Protein AF-A0A3D0U7I3-F1 (afdb_monomer)

Radius of gyration: 18.02 Å; Cα contacts (8 Å, |Δi|>4): 350; chains: 1; bounding box: 61×33×35 Å

Solvent-accessible surface area (backbone atoms only — not comparable to full-atom values): 12894 Å² total; per-residue (Å²): 115,38,49,36,89,48,45,55,60,53,55,49,49,51,64,74,63,44,86,63,45,45,41,32,36,28,35,18,28,48,52,98,43,56,30,53,57,42,38,63,70,45,37,68,83,49,55,67,47,53,55,22,62,96,43,98,48,34,93,48,46,96,34,26,38,30,47,30,48,53,62,90,86,32,51,66,31,48,49,53,41,55,70,64,63,21,29,38,21,39,36,31,20,73,61,55,68,69,62,50,47,59,46,52,46,56,44,39,38,28,29,41,83,89,70,49,54,34,80,40,65,57,48,31,10,53,55,32,38,56,49,58,73,61,44,51,79,64,54,46,48,70,73,43,65,74,44,41,35,38,37,21,38,41,82,100,48,75,33,28,42,66,49,73,58,80,79,80,90,63,88,66,73,78,68,85,64,62,45,71,46,50,74,81,46,40,55,66,45,50,56,53,48,63,68,51,63,78,54,64,46,57,60,56,45,58,76,72,47,60,78,60,48,64,70,42,48,65,78,53,55,66,56,46,57,58,50,54,58,58,63,72,72,111

Structure (mmCIF, N/CA/C/O backbone):
data_AF-A0A3D0U7I3-F1
#
_entry.id   AF-A0A3D0U7I3-F1
#
loop_
_atom_site.group_PDB
_atom_site.id
_atom_site.type_symbol
_atom_site.label_atom_id
_atom_site.label_alt_id
_atom_site.label_comp_id
_atom_site.label_asym_id
_atom_site.label_entity_id
_atom_site.label_seq_id
_atom_site.pdbx_PDB_ins_code
_atom_site.Cartn_x
_atom_site.Cartn_y
_atom_site.Cartn_z
_atom_site.occupancy
_atom_site.B_iso_or_equiv
_atom_site.auth_seq_id
_atom_site.auth_comp_id
_atom_site.auth_asym_id
_atom_site.auth_atom_id
_atom_site.pdbx_PDB_model_num
ATOM 1 N N . MET A 1 1 ? 10.366 15.324 -1.830 1.00 83.50 1 MET A N 1
ATOM 2 C CA . MET A 1 1 ? 9.604 14.981 -3.051 1.00 83.50 1 MET A CA 1
ATOM 3 C C . MET A 1 1 ? 10.561 14.426 -4.083 1.00 83.50 1 MET A C 1
ATOM 5 O O . MET A 1 1 ? 11.652 14.967 -4.215 1.00 83.50 1 MET A O 1
ATOM 9 N N . LEU A 1 2 ? 10.155 13.378 -4.790 1.00 85.19 2 LEU A N 1
ATOM 10 C CA . LEU A 1 2 ? 10.909 12.739 -5.863 1.00 85.19 2 LEU A CA 1
ATOM 11 C C . LEU A 1 2 ? 10.136 12.891 -7.171 1.00 85.19 2 LEU A C 1
ATOM 13 O O . LEU A 1 2 ? 8.908 12.799 -7.182 1.00 85.19 2 LEU A O 1
ATOM 17 N N . LYS A 1 3 ? 10.842 13.101 -8.279 1.00 85.38 3 LYS A N 1
ATOM 18 C CA . LYS A 1 3 ? 10.250 12.898 -9.604 1.00 85.38 3 LYS A CA 1
ATOM 19 C C . LYS A 1 3 ? 10.043 11.407 -9.834 1.00 85.38 3 LYS A C 1
ATOM 21 O O . LYS A 1 3 ? 10.806 10.594 -9.323 1.00 85.38 3 LYS A O 1
ATOM 26 N N . GLU A 1 4 ? 9.066 11.058 -10.656 1.00 80.44 4 GLU A N 1
ATOM 27 C CA . GLU A 1 4 ? 8.819 9.683 -11.103 1.00 80.44 4 GLU A CA 1
ATOM 28 C C . GLU A 1 4 ? 10.101 8.955 -11.549 1.00 80.44 4 GLU A C 1
ATOM 30 O O . GLU A 1 4 ? 10.442 7.905 -11.012 1.00 80.44 4 GLU A O 1
ATOM 35 N N . SER A 1 5 ? 10.905 9.597 -12.406 1.00 81.44 5 SER A N 1
ATOM 36 C CA . SER A 1 5 ? 12.175 9.046 -12.903 1.00 81.44 5 SER A CA 1
ATOM 37 C C . SER A 1 5 ? 13.231 8.801 -11.817 1.00 81.44 5 SER A C 1
ATOM 39 O O . SER A 1 5 ? 14.239 8.148 -12.074 1.00 81.44 5 SER A O 1
ATOM 41 N N . GLN A 1 6 ? 13.052 9.388 -10.631 1.00 86.44 6 GLN A N 1
ATOM 42 C CA . GLN A 1 6 ? 13.957 9.266 -9.489 1.00 86.44 6 GLN A CA 1
ATOM 43 C C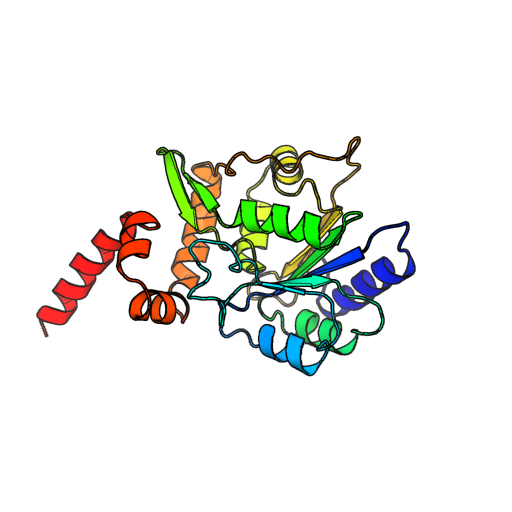 . GLN A 1 6 ? 13.482 8.212 -8.487 1.00 86.44 6 GLN A C 1
ATOM 45 O O . GLN A 1 6 ? 14.291 7.768 -7.678 1.00 86.44 6 GLN A O 1
ATOM 50 N N . LEU A 1 7 ? 12.213 7.790 -8.542 1.00 89.25 7 LEU A N 1
ATOM 51 C CA . LEU A 1 7 ? 11.689 6.814 -7.593 1.00 89.25 7 LEU A CA 1
ATOM 52 C C . LEU A 1 7 ? 12.371 5.458 -7.766 1.00 89.25 7 LEU A C 1
ATOM 54 O O . LEU A 1 7 ? 12.922 4.943 -6.803 1.00 89.25 7 LEU A O 1
ATOM 58 N N . ARG A 1 8 ? 12.372 4.885 -8.976 1.00 88.56 8 ARG A N 1
ATOM 59 C CA . ARG A 1 8 ? 12.967 3.558 -9.201 1.00 88.56 8 ARG A CA 1
ATOM 60 C C . ARG A 1 8 ? 14.442 3.496 -8.769 1.00 88.56 8 ARG A C 1
ATOM 62 O O . ARG A 1 8 ? 14.774 2.566 -8.044 1.00 88.56 8 ARG A O 1
ATOM 69 N N . PRO A 1 9 ? 15.317 4.456 -9.140 1.00 88.81 9 PRO A N 1
ATOM 70 C CA . PRO A 1 9 ? 16.674 4.504 -8.597 1.00 88.81 9 PRO A CA 1
ATOM 71 C C . PRO A 1 9 ? 16.724 4.510 -7.064 1.00 88.81 9 PRO A C 1
ATOM 73 O O . PRO A 1 9 ? 17.504 3.756 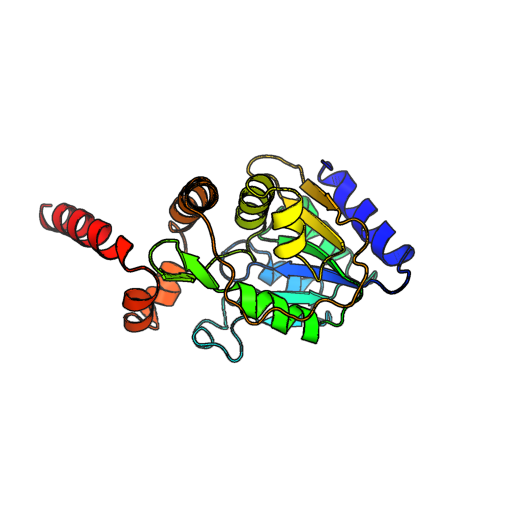-6.499 1.00 88.81 9 PRO A O 1
ATOM 76 N N . ALA A 1 10 ? 15.864 5.287 -6.396 1.00 89.06 10 ALA A N 1
ATOM 77 C CA . ALA A 1 10 ? 15.809 5.317 -4.933 1.00 89.06 10 ALA A CA 1
ATOM 78 C C . ALA A 1 10 ? 15.350 3.974 -4.330 1.00 89.06 10 ALA A C 1
ATOM 80 O O . ALA A 1 10 ? 15.896 3.527 -3.327 1.00 89.06 10 ALA A O 1
ATOM 81 N N . LEU A 1 11 ? 14.376 3.294 -4.948 1.00 90.38 11 LEU A N 1
ATOM 82 C CA . LEU A 1 11 ? 13.931 1.965 -4.510 1.00 90.38 11 LEU A CA 1
ATOM 83 C C . LEU A 1 11 ? 15.033 0.907 -4.677 1.00 90.38 11 LEU A C 1
ATOM 85 O O . LEU A 1 11 ? 15.220 0.073 -3.795 1.00 90.38 11 LEU A O 1
ATOM 89 N N . LEU A 1 12 ? 15.775 0.956 -5.786 1.00 88.81 12 LEU A N 1
ATOM 90 C CA . LEU A 1 12 ? 16.913 0.065 -6.027 1.00 88.81 12 LEU A CA 1
ATOM 91 C C . LEU A 1 12 ? 18.045 0.314 -5.032 1.00 88.81 12 LEU A C 1
ATOM 93 O O . LEU A 1 12 ? 18.605 -0.640 -4.505 1.00 88.81 12 LEU A O 1
ATOM 97 N N . GLU A 1 13 ? 18.328 1.577 -4.718 1.00 88.06 13 GLU A N 1
ATOM 98 C CA . GLU A 1 13 ? 19.311 1.932 -3.696 1.00 88.06 13 GLU A CA 1
ATOM 99 C C . GLU A 1 13 ? 18.944 1.322 -2.333 1.00 88.06 13 GLU A C 1
ATOM 101 O O . GLU A 1 13 ? 19.804 0.748 -1.669 1.00 88.06 13 GLU A O 1
ATOM 106 N N . HIS A 1 14 ? 17.662 1.341 -1.950 1.00 86.19 14 HIS A N 1
ATOM 107 C CA . HIS A 1 14 ? 17.197 0.667 -0.731 1.00 86.19 14 HIS A CA 1
ATOM 108 C C . HIS A 1 14 ? 17.390 -0.855 -0.764 1.00 86.19 14 HIS A C 1
ATOM 110 O O . HIS A 1 14 ? 17.725 -1.445 0.263 1.00 86.19 14 HIS A O 1
ATOM 116 N N . LEU A 1 15 ? 17.200 -1.492 -1.923 1.00 85.00 15 LEU A N 1
ATOM 117 C CA . LEU A 1 15 ? 17.435 -2.929 -2.091 1.00 85.00 15 LEU A CA 1
ATOM 118 C C . LEU A 1 15 ? 18.926 -3.290 -2.011 1.00 85.00 15 LEU A C 1
ATOM 120 O O . LEU A 1 15 ? 19.278 -4.329 -1.459 1.00 85.00 15 LEU A O 1
ATOM 124 N N . GLU A 1 16 ? 19.806 -2.441 -2.541 1.00 83.00 16 GLU A N 1
ATOM 125 C CA . GLU A 1 16 ? 21.259 -2.652 -2.528 1.00 83.00 16 GLU A CA 1
ATOM 126 C C . GLU A 1 16 ? 21.881 -2.368 -1.155 1.00 83.00 16 GLU A C 1
ATOM 128 O O . GLU A 1 16 ? 22.812 -3.055 -0.732 1.00 83.00 16 GLU A O 1
ATOM 133 N N . GLN A 1 17 ? 21.356 -1.375 -0.437 1.00 75.69 17 GLN A N 1
ATOM 134 C CA . GLN A 1 17 ? 21.833 -0.965 0.885 1.00 75.69 17 GLN A CA 1
ATOM 135 C C . GLN A 1 17 ? 21.186 -1.748 2.033 1.00 75.69 17 GLN A C 1
ATOM 137 O O . GLN A 1 17 ? 21.366 -1.351 3.183 1.00 75.69 17 GLN A O 1
ATOM 142 N N . ALA A 1 18 ? 20.438 -2.823 1.747 1.00 62.12 18 ALA A N 1
ATOM 143 C CA . ALA A 1 18 ? 19.575 -3.540 2.685 1.00 62.12 18 ALA A CA 1
ATOM 144 C C . ALA A 1 18 ? 20.316 -4.041 3.943 1.00 62.12 18 ALA A C 1
ATOM 146 O O . ALA A 1 18 ? 20.683 -5.208 4.077 1.00 62.12 18 ALA A O 1
ATOM 147 N N . GLY A 1 19 ? 20.486 -3.152 4.923 1.00 62.53 19 GLY A N 1
ATOM 148 C CA . GLY A 1 19 ? 20.991 -3.410 6.269 1.00 62.53 19 GLY A CA 1
ATOM 149 C C . GLY A 1 19 ? 19.963 -4.137 7.137 1.00 62.53 19 GLY A C 1
ATOM 150 O O . GLY A 1 19 ? 19.766 -3.767 8.290 1.00 62.53 19 GLY A O 1
ATOM 151 N N . GLY A 1 20 ? 19.280 -5.138 6.570 1.00 76.75 20 GLY A N 1
ATOM 152 C CA . GLY A 1 20 ? 18.195 -5.888 7.205 1.00 76.75 20 GLY A CA 1
ATOM 153 C C . GLY A 1 20 ? 16.778 -5.388 6.900 1.00 76.75 20 GLY A C 1
ATOM 154 O O . GLY A 1 20 ? 15.837 -5.875 7.519 1.00 76.75 20 GLY A O 1
ATOM 155 N N . GLU A 1 21 ? 16.600 -4.448 5.965 1.00 88.31 21 GLU A N 1
ATOM 156 C CA . GLU A 1 21 ? 15.278 -4.005 5.494 1.00 88.31 21 GLU A CA 1
ATOM 157 C C . GLU A 1 21 ? 14.854 -4.713 4.204 1.00 88.31 21 GLU A C 1
ATOM 159 O O . GLU A 1 21 ? 15.678 -5.036 3.355 1.00 88.31 21 GLU A O 1
ATOM 164 N N . SER A 1 22 ? 13.548 -4.919 4.047 1.00 93.44 22 SER A N 1
ATOM 165 C CA . SER A 1 22 ? 12.906 -5.383 2.817 1.00 93.44 22 SER A CA 1
ATOM 166 C C . SER A 1 22 ? 12.063 -4.267 2.203 1.00 93.44 22 SER A C 1
ATOM 168 O O . SER A 1 22 ? 11.504 -3.428 2.920 1.00 93.44 22 SER A O 1
ATOM 170 N N . LEU A 1 23 ? 11.969 -4.261 0.874 1.00 95.88 23 LEU A N 1
ATOM 171 C CA . LEU A 1 23 ? 11.081 -3.379 0.126 1.00 95.88 23 LEU A CA 1
ATOM 172 C C . LEU A 1 23 ? 9.724 -4.059 -0.057 1.00 95.88 23 LEU A C 1
ATOM 174 O O . LEU A 1 23 ? 9.643 -5.239 -0.392 1.00 95.88 23 LEU A O 1
ATOM 178 N N . PHE A 1 24 ? 8.658 -3.292 0.116 1.00 97.06 24 PHE A N 1
ATOM 179 C CA . PHE A 1 24 ? 7.293 -3.747 -0.062 1.00 97.06 24 PHE A CA 1
ATOM 180 C C . PHE A 1 24 ? 6.500 -2.798 -0.959 1.00 97.06 24 PHE A C 1
ATOM 182 O O . PHE A 1 24 ? 6.748 -1.588 -1.003 1.00 97.06 24 PHE A O 1
ATOM 189 N N . ALA A 1 25 ? 5.496 -3.355 -1.628 1.00 96.38 25 ALA A N 1
ATOM 190 C CA . ALA A 1 25 ? 4.451 -2.625 -2.325 1.00 96.38 25 ALA A CA 1
ATOM 191 C C . ALA A 1 25 ? 3.092 -2.903 -1.673 1.00 96.38 25 ALA A C 1
ATOM 193 O O . ALA A 1 25 ? 2.729 -4.053 -1.424 1.00 96.38 25 ALA A O 1
ATOM 194 N N . LEU A 1 26 ? 2.321 -1.843 -1.438 1.00 95.88 26 LEU A N 1
ATOM 195 C CA . LEU A 1 26 ? 0.875 -1.921 -1.273 1.00 95.88 26 LEU A CA 1
ATOM 196 C C . LEU A 1 26 ? 0.237 -1.778 -2.645 1.00 95.88 26 LEU A C 1
ATOM 198 O O . LEU A 1 26 ? 0.331 -0.710 -3.245 1.00 95.88 26 LEU A O 1
ATOM 202 N N . VAL A 1 27 ? -0.401 -2.838 -3.131 1.00 94.12 27 VAL A N 1
ATOM 203 C CA . VAL A 1 27 ? -1.050 -2.875 -4.444 1.00 94.12 27 VAL A CA 1
ATOM 204 C C . VAL A 1 27 ? -2.557 -2.751 -4.262 1.00 94.12 27 VAL A C 1
ATOM 206 O O . VAL A 1 27 ? -3.195 -3.617 -3.662 1.00 94.12 27 VAL A O 1
ATOM 209 N N . ASP A 1 28 ? -3.147 -1.682 -4.795 1.00 89.50 28 ASP A N 1
ATOM 210 C CA . ASP A 1 28 ? -4.593 -1.482 -4.813 1.00 89.50 28 ASP A CA 1
ATOM 211 C C . ASP A 1 28 ? -5.247 -2.352 -5.899 1.00 89.50 28 ASP A C 1
ATOM 213 O O . ASP A 1 28 ? -5.447 -1.915 -7.036 1.00 89.50 28 ASP A O 1
ATOM 217 N N . GLY A 1 29 ? -5.598 -3.586 -5.526 1.00 85.31 29 GLY A N 1
ATOM 218 C CA . GLY A 1 29 ? -6.428 -4.481 -6.338 1.00 85.31 29 GLY A CA 1
ATOM 219 C C . GLY A 1 29 ? -7.925 -4.161 -6.286 1.00 85.31 29 GLY A C 1
ATOM 220 O O . GLY A 1 29 ? -8.701 -4.756 -7.032 1.00 85.31 29 GLY A O 1
ATOM 221 N N . THR A 1 30 ? -8.333 -3.205 -5.443 1.00 76.50 30 THR A N 1
ATOM 222 C CA . THR A 1 30 ? -9.734 -2.779 -5.336 1.00 76.50 30 THR A CA 1
ATOM 223 C C . THR A 1 30 ? -10.092 -1.860 -6.505 1.00 76.50 30 THR A C 1
ATOM 225 O O . THR A 1 30 ? -11.191 -1.921 -7.043 1.00 76.50 30 THR A O 1
ATOM 228 N N . ALA A 1 31 ? -9.157 -1.024 -6.956 1.00 70.44 31 ALA A N 1
ATOM 229 C CA . ALA A 1 31 ? -9.354 -0.166 -8.117 1.00 70.44 31 ALA A CA 1
ATOM 230 C C . ALA A 1 31 ? -9.008 -0.886 -9.430 1.00 70.44 31 ALA A C 1
ATOM 232 O O . ALA A 1 31 ? -8.031 -1.633 -9.500 1.00 70.44 31 ALA A O 1
ATOM 233 N N . ASN A 1 32 ? -9.710 -0.549 -10.518 1.00 70.44 32 ASN A N 1
ATOM 234 C CA . ASN A 1 32 ? -9.285 -0.882 -11.880 1.00 70.44 32 ASN A CA 1
ATOM 235 C C . ASN A 1 32 ? -8.095 0.000 -12.313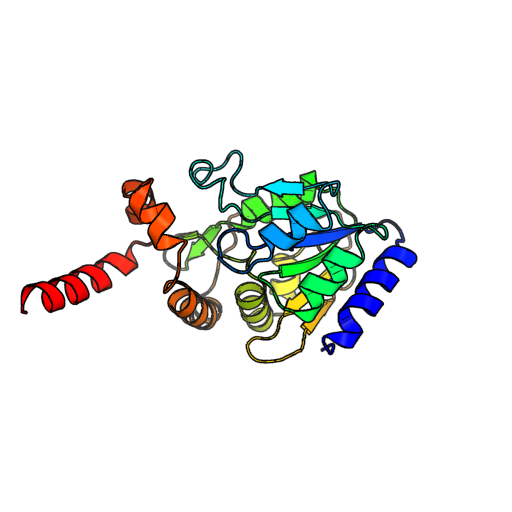 1.00 70.44 32 ASN A C 1
ATOM 237 O O . ASN A 1 32 ? -8.187 0.844 -13.203 1.00 70.44 32 ASN A O 1
ATOM 241 N N . SER A 1 33 ? -6.986 -0.134 -11.587 1.00 73.00 33 SER A N 1
ATOM 242 C CA . SER A 1 33 ? -5.769 0.657 -11.749 1.00 73.00 33 SER A CA 1
ATOM 243 C C . SER A 1 33 ? -4.752 -0.014 -12.667 1.00 73.00 33 SER A C 1
ATOM 245 O O . SER A 1 33 ? -3.754 0.603 -12.992 1.00 73.00 33 SER A O 1
ATOM 247 N N . GLY A 1 34 ? -4.949 -1.279 -13.047 1.00 82.38 34 GLY A N 1
ATOM 248 C CA . GLY A 1 34 ? -3.940 -2.082 -13.744 1.00 82.38 34 GLY A CA 1
ATOM 249 C C . GLY A 1 34 ? -2.810 -2.599 -12.843 1.00 82.38 34 GLY A C 1
ATOM 250 O O . GLY A 1 34 ? -2.119 -3.529 -13.238 1.00 82.38 34 GLY A O 1
ATOM 251 N N . ALA A 1 35 ? -2.663 -2.100 -11.610 1.00 86.56 35 ALA A N 1
ATOM 252 C CA . ALA A 1 35 ? -1.574 -2.479 -10.704 1.00 86.56 35 ALA A CA 1
ATOM 253 C C . ALA A 1 35 ? -1.524 -3.989 -10.417 1.00 86.56 35 ALA A C 1
ATOM 255 O O . ALA A 1 35 ? -0.459 -4.602 -10.429 1.00 86.56 35 ALA A O 1
ATOM 256 N N . LEU A 1 36 ? -2.694 -4.603 -10.220 1.00 88.31 36 LEU A N 1
ATOM 257 C CA . LEU A 1 36 ? -2.812 -6.041 -9.981 1.00 88.31 36 LEU A CA 1
ATOM 258 C C . LEU A 1 36 ? -2.421 -6.872 -11.213 1.00 88.31 36 LEU A C 1
ATOM 260 O O . LEU A 1 36 ? -1.808 -7.930 -11.091 1.00 88.31 36 LEU A O 1
ATOM 264 N N . TYR A 1 37 ? -2.740 -6.374 -12.408 1.00 89.44 37 TYR A N 1
ATOM 265 C CA . TYR A 1 37 ? -2.306 -6.995 -13.656 1.00 89.44 37 TYR A CA 1
ATOM 266 C C . TYR A 1 37 ? -0.784 -6.907 -13.815 1.00 89.44 37 TYR A C 1
ATOM 268 O O . TYR A 1 37 ? -0.150 -7.902 -14.163 1.00 89.44 37 TYR A O 1
ATOM 276 N N . GLU A 1 38 ? -0.191 -5.749 -13.517 1.00 92.75 38 GLU A N 1
ATOM 277 C CA . GLU A 1 38 ? 1.261 -5.572 -13.561 1.00 92.75 38 GLU A CA 1
ATOM 278 C C . GLU A 1 38 ? 1.975 -6.501 -12.566 1.00 92.75 38 GLU A C 1
ATOM 280 O O . GLU A 1 38 ? 2.974 -7.119 -12.935 1.00 92.75 38 GLU A O 1
ATOM 285 N N . LEU A 1 39 ? 1.434 -6.669 -11.350 1.00 92.81 39 LEU A N 1
ATOM 286 C CA . LEU A 1 39 ? 1.948 -7.612 -10.349 1.00 92.81 39 LEU A CA 1
ATOM 287 C C . LEU A 1 39 ? 2.003 -9.035 -10.912 1.00 92.81 39 LEU A C 1
ATOM 289 O O . LEU A 1 39 ? 3.077 -9.621 -11.010 1.00 92.81 39 LEU A O 1
ATOM 293 N N . PHE A 1 40 ? 0.869 -9.581 -11.353 1.00 92.50 40 PHE A N 1
ATOM 294 C CA . PHE A 1 40 ? 0.822 -10.971 -11.814 1.00 92.50 40 PHE A CA 1
ATOM 295 C C . PHE A 1 40 ? 1.529 -11.212 -13.151 1.00 92.50 40 PHE A C 1
ATOM 297 O O . PHE A 1 40 ? 1.812 -12.358 -13.496 1.00 92.50 40 PHE A O 1
ATOM 304 N N . ARG A 1 41 ? 1.816 -10.159 -13.922 1.00 94.19 41 ARG A N 1
ATOM 305 C CA . ARG A 1 41 ? 2.529 -10.273 -15.197 1.00 94.19 41 ARG A CA 1
ATOM 306 C C . ARG A 1 41 ? 4.042 -10.131 -15.057 1.00 94.19 41 ARG A C 1
ATOM 308 O O . ARG A 1 41 ? 4.765 -10.807 -15.785 1.00 94.19 41 ARG A O 1
ATOM 315 N N . TYR A 1 42 ? 4.511 -9.245 -14.182 1.00 94.62 42 TYR A N 1
ATOM 316 C CA . TYR A 1 42 ? 5.923 -8.847 -14.107 1.00 94.62 42 TYR A CA 1
ATOM 317 C C . TYR A 1 42 ? 6.594 -9.149 -12.767 1.00 94.62 42 TYR A C 1
ATOM 319 O O . TYR A 1 42 ? 7.802 -8.966 -12.651 1.00 94.62 42 TYR A O 1
ATOM 327 N N . ALA A 1 43 ? 5.831 -9.613 -11.780 1.00 95.75 43 ALA A N 1
ATOM 328 C CA . ALA A 1 43 ? 6.326 -10.133 -10.513 1.00 95.75 43 ALA A CA 1
ATOM 329 C C . ALA A 1 43 ? 5.479 -11.333 -10.022 1.00 95.75 43 ALA A C 1
ATOM 331 O O . ALA A 1 43 ? 4.987 -11.320 -8.893 1.00 95.75 43 ALA A O 1
ATOM 332 N N . PRO A 1 44 ? 5.243 -12.361 -10.868 1.00 94.50 44 PRO A N 1
ATOM 333 C CA . PRO A 1 44 ? 4.375 -13.492 -10.521 1.00 94.50 44 PRO A CA 1
ATOM 334 C C . PRO A 1 44 ? 4.921 -14.369 -9.385 1.00 94.50 44 PRO A C 1
ATOM 336 O O . PRO A 1 44 ? 4.166 -15.125 -8.777 1.00 94.50 44 PRO A O 1
ATOM 339 N N . ASP A 1 45 ? 6.225 -14.302 -9.144 1.00 95.00 45 ASP A N 1
ATOM 340 C CA . ASP A 1 45 ? 6.990 -15.058 -8.157 1.00 95.00 45 ASP A CA 1
ATOM 341 C C . ASP A 1 45 ? 7.272 -14.277 -6.866 1.00 95.00 45 ASP A C 1
ATOM 343 O O . ASP A 1 45 ? 7.810 -14.853 -5.919 1.00 95.00 45 ASP A O 1
ATOM 347 N N . ALA A 1 46 ? 6.862 -13.006 -6.791 1.00 96.88 46 ALA A N 1
ATOM 348 C CA . ALA A 1 46 ? 6.966 -12.214 -5.573 1.00 96.88 46 ALA A CA 1
ATOM 349 C C . ALA A 1 46 ? 6.153 -12.841 -4.430 1.00 96.88 46 ALA A C 1
ATOM 351 O O . ALA A 1 46 ? 5.049 -13.352 -4.630 1.00 96.88 46 ALA A O 1
ATOM 352 N N . GLU A 1 47 ? 6.665 -12.753 -3.203 1.00 97.44 47 GLU A N 1
ATOM 353 C CA . GLU A 1 47 ? 5.896 -13.146 -2.023 1.00 97.44 47 GLU A CA 1
ATOM 354 C C . GLU A 1 47 ? 4.818 -12.087 -1.749 1.00 97.44 47 GLU A C 1
ATOM 356 O O . GLU A 1 47 ? 5.120 -10.897 -1.632 1.00 97.44 47 GLU A O 1
ATOM 361 N N . TYR A 1 48 ? 3.552 -12.493 -1.645 1.00 97.38 48 TYR A N 1
ATOM 362 C CA . TYR A 1 48 ? 2.445 -11.566 -1.408 1.00 97.38 48 TYR A CA 1
ATOM 363 C C . TYR A 1 48 ? 1.359 -12.145 -0.508 1.00 97.38 48 TYR A C 1
ATOM 365 O O . TYR A 1 48 ? 1.231 -13.357 -0.341 1.00 97.38 48 TYR A O 1
ATOM 373 N N . HIS A 1 49 ? 0.522 -11.253 0.023 1.00 97.81 49 HIS A N 1
ATOM 374 C CA . HIS A 1 49 ? -0.680 -11.622 0.760 1.00 97.81 49 HIS A CA 1
ATOM 375 C C . HIS A 1 49 ? -1.852 -10.667 0.453 1.00 97.81 49 HIS A C 1
ATOM 377 O O . HIS A 1 49 ? -1.677 -9.447 0.564 1.00 97.81 49 HIS A O 1
ATOM 383 N N . PRO A 1 50 ? -3.047 -11.181 0.101 1.00 96.12 50 PRO A N 1
ATOM 384 C CA . PRO A 1 50 ? -4.259 -10.374 -0.022 1.00 96.12 50 PRO A CA 1
ATOM 385 C C . PRO A 1 50 ? -4.781 -9.965 1.359 1.00 96.12 50 PRO A C 1
ATOM 387 O O . PRO A 1 50 ? -5.093 -10.812 2.190 1.00 96.12 50 PRO A O 1
ATOM 390 N N . LEU A 1 51 ? -4.946 -8.670 1.607 1.00 95.19 51 LEU A N 1
ATOM 391 C CA . LEU A 1 51 ? -5.332 -8.142 2.918 1.00 95.19 51 LEU A CA 1
ATOM 392 C C . LEU A 1 51 ? -6.759 -8.503 3.338 1.00 95.19 51 LEU A C 1
ATOM 394 O O . LEU A 1 51 ? -7.074 -8.418 4.520 1.00 95.19 51 LEU A O 1
ATOM 398 N N . PHE A 1 52 ? -7.627 -8.910 2.413 1.00 91.81 52 PHE A N 1
ATOM 399 C CA . PHE A 1 52 ? -8.987 -9.338 2.750 1.00 91.81 52 PHE A CA 1
ATOM 400 C C . PHE A 1 52 ? -9.074 -10.804 3.180 1.00 91.81 52 PHE A C 1
ATOM 402 O O . PHE A 1 52 ? -10.103 -11.202 3.727 1.00 91.81 52 PHE A O 1
ATOM 409 N N . LEU A 1 53 ? -8.024 -11.601 2.971 1.00 93.38 53 LEU A N 1
ATOM 410 C CA . LEU A 1 53 ? -8.005 -13.002 3.379 1.00 93.38 53 LEU A CA 1
ATOM 411 C C . LEU A 1 53 ? -8.120 -13.123 4.906 1.00 93.38 53 LEU A C 1
ATOM 413 O O . LEU A 1 53 ? -7.382 -12.462 5.634 1.00 93.38 53 LEU A O 1
ATOM 417 N N . GLY A 1 54 ? -9.045 -13.950 5.402 1.00 88.88 54 GLY A N 1
ATOM 418 C CA . GLY A 1 54 ? -9.271 -14.118 6.840 1.00 88.88 54 GLY A CA 1
ATOM 419 C C . GLY A 1 54 ? -10.002 -12.948 7.507 1.00 88.88 54 GLY A C 1
ATOM 420 O O . GLY A 1 54 ? -10.052 -12.879 8.735 1.00 88.88 54 GLY A O 1
ATOM 421 N N . THR A 1 55 ? -10.572 -12.027 6.725 1.00 86.00 55 THR A N 1
ATOM 422 C CA . THR A 1 55 ? -11.348 -10.877 7.220 1.00 86.00 55 THR A CA 1
ATOM 423 C C . THR A 1 55 ? -12.819 -10.992 6.813 1.00 86.00 55 THR A C 1
ATOM 425 O O . THR A 1 55 ? -13.193 -11.824 5.990 1.00 86.00 55 THR A O 1
ATOM 428 N N . GLU A 1 56 ? -13.680 -10.103 7.315 1.00 80.38 56 GLU A N 1
ATOM 429 C CA . GLU A 1 56 ? -15.075 -10.018 6.848 1.00 80.38 56 GLU A CA 1
ATOM 430 C C . GLU A 1 56 ? -15.213 -9.664 5.351 1.00 80.38 56 GLU A C 1
ATOM 432 O O . GLU A 1 56 ? -16.281 -9.848 4.769 1.00 80.38 56 GLU A O 1
ATOM 437 N N . HIS A 1 57 ? -14.137 -9.187 4.715 1.00 81.94 57 HIS A N 1
ATOM 438 C CA . HIS A 1 57 ? -14.086 -8.846 3.294 1.00 81.94 57 HIS A CA 1
ATOM 439 C C . HIS A 1 57 ? -13.561 -9.974 2.403 1.00 81.94 57 HIS A C 1
ATOM 441 O O . HIS A 1 57 ? -13.408 -9.771 1.200 1.00 81.94 57 HIS A O 1
ATOM 447 N N . GLU A 1 58 ? -13.313 -11.165 2.948 1.00 83.56 58 GLU A N 1
ATOM 448 C CA . GLU A 1 58 ? -12.845 -12.320 2.177 1.00 83.56 58 GLU A CA 1
ATOM 449 C C . GLU A 1 58 ? -13.707 -12.647 0.933 1.00 83.56 58 GLU A C 1
ATOM 451 O O . GLU A 1 58 ? -13.154 -12.976 -0.115 1.00 83.56 58 GLU A O 1
ATOM 456 N N . PRO A 1 59 ? -15.041 -12.460 0.932 1.00 79.75 59 PRO A N 1
ATOM 457 C CA . PRO A 1 59 ? -15.836 -12.632 -0.289 1.00 79.75 59 PRO A CA 1
ATOM 458 C C . PRO A 1 59 ? -15.454 -11.690 -1.448 1.00 79.75 59 PRO A C 1
ATOM 460 O O . PRO A 1 59 ? -15.776 -11.970 -2.599 1.00 79.75 59 PRO A O 1
ATOM 463 N N . CYS A 1 60 ? -14.743 -10.595 -1.165 1.00 78.94 60 CYS A N 1
ATOM 464 C CA . CYS A 1 60 ? -14.208 -9.646 -2.145 1.00 78.94 60 CYS A CA 1
ATOM 465 C C . CYS A 1 60 ? -12.739 -9.925 -2.517 1.00 78.94 60 CYS A C 1
ATOM 467 O O . CYS A 1 60 ? -12.088 -9.066 -3.113 1.00 78.94 60 CYS A O 1
ATOM 469 N N . LEU A 1 61 ? -12.200 -11.104 -2.182 1.00 82.38 61 LEU A N 1
ATOM 470 C CA . LEU A 1 61 ? -10.815 -11.500 -2.466 1.00 82.38 61 LEU A CA 1
ATOM 471 C C . LEU A 1 61 ? -10.323 -11.213 -3.899 1.00 82.38 61 LEU A C 1
ATOM 473 O O . LEU A 1 61 ? -9.190 -10.743 -4.020 1.00 82.38 61 LEU A O 1
ATOM 477 N N . PRO A 1 62 ? -11.119 -11.415 -4.975 1.00 80.38 62 PRO A N 1
ATOM 478 C CA . PRO A 1 62 ? -10.682 -11.091 -6.339 1.00 80.38 62 PRO A CA 1
ATOM 479 C C . PRO A 1 62 ? -10.240 -9.634 -6.535 1.00 80.38 62 PRO A C 1
ATOM 481 O O . PRO A 1 62 ? -9.454 -9.345 -7.432 1.00 80.38 62 PRO A O 1
ATOM 484 N N . HIS A 1 63 ? -10.716 -8.734 -5.675 1.00 82.00 63 HIS A N 1
ATOM 485 C CA . HIS A 1 63 ? -10.409 -7.307 -5.681 1.00 82.00 63 HIS A CA 1
ATOM 486 C C . HIS A 1 63 ? -9.629 -6.876 -4.436 1.00 82.00 63 HIS A C 1
ATOM 488 O O . HIS A 1 63 ? -9.597 -5.695 -4.108 1.00 82.00 63 HIS A O 1
ATOM 494 N N . SER A 1 64 ? -9.033 -7.808 -3.689 1.00 89.38 64 SER A N 1
ATOM 495 C CA . SER A 1 64 ? -8.318 -7.475 -2.4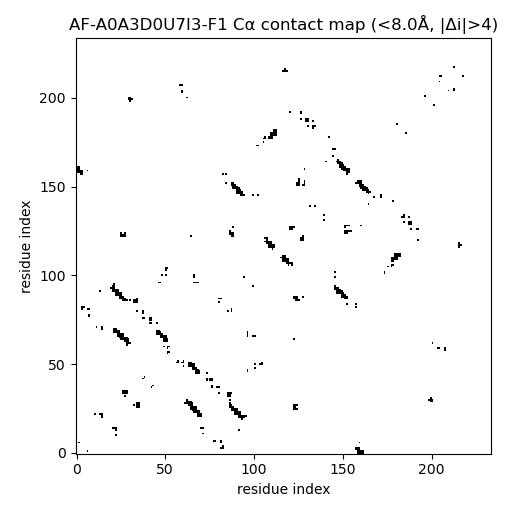58 1.00 89.38 64 SER A CA 1
ATOM 496 C C . SER A 1 64 ? -7.147 -6.518 -2.724 1.00 89.38 64 SER A C 1
ATOM 498 O O . SER A 1 64 ? -6.525 -6.586 -3.784 1.00 89.38 64 SER A O 1
ATOM 500 N N . PRO A 1 65 ? -6.800 -5.622 -1.790 1.00 93.06 65 PRO A N 1
ATOM 501 C CA . PRO A 1 65 ? -5.484 -5.007 -1.802 1.00 93.06 65 PRO A CA 1
ATOM 502 C C . PRO A 1 65 ? -4.423 -6.005 -1.329 1.00 93.06 65 PRO A C 1
ATOM 504 O O . PRO A 1 65 ? -4.708 -6.868 -0.504 1.00 93.06 65 PRO A O 1
ATOM 507 N N . TYR A 1 66 ? -3.193 -5.874 -1.820 1.00 95.50 66 TYR A N 1
ATOM 508 C CA . TYR A 1 66 ? -2.106 -6.812 -1.527 1.00 95.50 66 TYR A CA 1
ATOM 509 C C . TYR A 1 66 ? -0.931 -6.107 -0.859 1.00 95.50 66 TYR A C 1
ATOM 511 O O . TYR A 1 66 ? -0.574 -4.994 -1.246 1.00 95.50 66 TYR A O 1
ATOM 519 N N . VAL A 1 67 ? -0.298 -6.784 0.098 1.00 97.81 67 VAL A N 1
ATOM 520 C CA . VAL A 1 67 ? 1.075 -6.473 0.515 1.00 97.81 67 VAL A CA 1
ATOM 521 C C . VAL A 1 67 ? 1.988 -7.431 -0.230 1.00 97.81 67 VAL A C 1
ATOM 523 O O . VAL A 1 67 ? 1.793 -8.643 -0.158 1.00 97.81 67 VAL A O 1
ATOM 526 N N . VAL A 1 68 ? 2.959 -6.887 -0.951 1.00 97.81 68 VAL A N 1
ATOM 527 C CA . VAL A 1 68 ? 3.891 -7.645 -1.788 1.00 97.81 68 VAL A CA 1
ATOM 528 C C . VAL A 1 68 ? 5.305 -7.316 -1.347 1.00 97.81 68 VAL A C 1
ATOM 530 O O . VAL A 1 68 ? 5.642 -6.140 -1.240 1.00 97.81 68 VAL A O 1
ATOM 533 N N . MET A 1 69 ? 6.129 -8.325 -1.093 1.00 97.25 69 MET A N 1
ATOM 534 C CA . MET A 1 69 ? 7.557 -8.157 -0.851 1.00 97.25 69 MET A CA 1
ATOM 535 C C . MET A 1 69 ? 8.301 -8.178 -2.186 1.00 97.25 69 MET A C 1
ATOM 537 O O . MET A 1 69 ? 8.088 -9.063 -3.010 1.00 97.25 69 MET A O 1
ATOM 541 N N . ILE A 1 70 ? 9.149 -7.179 -2.409 1.00 95.31 70 ILE A N 1
ATOM 542 C CA . ILE A 1 70 ? 9.793 -6.904 -3.691 1.00 95.31 70 ILE A CA 1
ATOM 543 C C . ILE A 1 70 ? 11.307 -6.941 -3.512 1.00 95.31 70 ILE A C 1
ATOM 545 O O . ILE A 1 70 ? 11.840 -6.421 -2.533 1.00 95.31 70 ILE A O 1
ATOM 549 N N . ASP A 1 71 ? 11.996 -7.524 -4.487 1.00 92.94 71 ASP A N 1
ATOM 550 C CA . ASP A 1 71 ? 13.457 -7.590 -4.536 1.00 92.94 71 ASP A CA 1
ATOM 551 C C . ASP A 1 71 ? 14.016 -7.106 -5.889 1.00 92.94 71 ASP A C 1
ATOM 553 O O . ASP A 1 71 ? 13.290 -6.635 -6.770 1.00 92.94 71 ASP A O 1
ATOM 557 N N . SER A 1 72 ? 15.335 -7.220 -6.059 1.00 91.12 72 SER A N 1
ATOM 558 C CA . SER A 1 72 ? 16.061 -6.747 -7.241 1.00 91.12 72 SER A CA 1
ATOM 559 C C . SER A 1 72 ? 15.778 -7.529 -8.528 1.00 91.12 72 SER A C 1
ATOM 561 O O . SER A 1 72 ? 16.200 -7.083 -9.597 1.00 91.12 72 SER A O 1
ATOM 563 N N . THR A 1 73 ? 15.067 -8.657 -8.472 1.00 93.38 73 THR A N 1
ATOM 564 C CA . THR A 1 73 ? 14.631 -9.410 -9.659 1.00 93.38 73 THR A CA 1
ATOM 565 C C . THR A 1 73 ? 13.354 -8.823 -10.278 1.00 93.38 73 THR A C 1
ATOM 567 O O . THR A 1 73 ? 13.141 -8.928 -11.484 1.00 93.38 73 THR A O 1
ATOM 570 N N . HIS A 1 74 ? 12.567 -8.075 -9.499 1.00 94.44 74 HIS A N 1
ATOM 571 C CA . HIS A 1 74 ? 11.252 -7.539 -9.872 1.00 94.44 74 HIS A CA 1
ATOM 572 C C . HIS A 1 74 ? 11.305 -6.124 -10.492 1.00 94.44 74 HIS A C 1
AT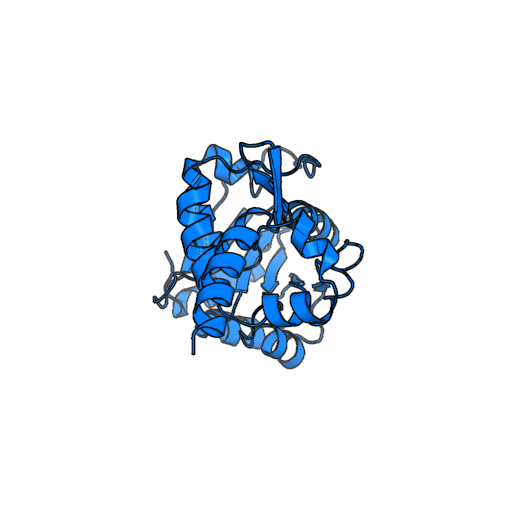OM 574 O O . HIS A 1 74 ? 10.391 -5.306 -10.332 1.00 94.44 74 HIS A O 1
ATOM 580 N N . GLN A 1 75 ? 12.390 -5.784 -11.194 1.00 92.06 75 GLN A N 1
ATOM 581 C CA . GLN 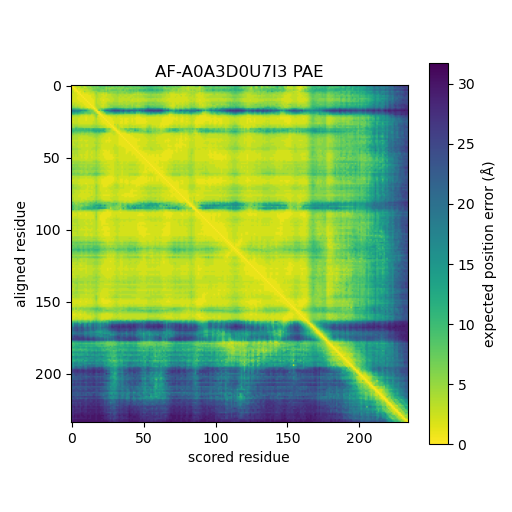A 1 75 ? 12.631 -4.421 -11.701 1.00 92.06 75 GLN A CA 1
ATOM 582 C C . GLN A 1 75 ? 11.607 -3.945 -12.725 1.00 92.06 75 GLN A C 1
ATOM 584 O O . GLN A 1 75 ? 11.263 -2.762 -12.743 1.00 92.06 75 GLN A O 1
ATOM 589 N N . ASP A 1 76 ? 11.100 -4.855 -13.554 1.00 92.19 76 ASP A N 1
ATOM 590 C CA . ASP A 1 76 ? 10.073 -4.545 -14.544 1.00 92.19 76 ASP A CA 1
ATOM 591 C C . ASP A 1 76 ? 8.765 -4.112 -13.877 1.00 92.19 76 ASP A C 1
ATOM 593 O O . ASP A 1 76 ? 8.162 -3.119 -14.289 1.00 92.19 76 ASP A O 1
ATOM 597 N N . PHE A 1 77 ? 8.355 -4.814 -12.818 1.00 93.00 77 PHE A N 1
ATOM 598 C CA . PHE A 1 77 ? 7.190 -4.443 -12.020 1.00 93.00 77 PHE A CA 1
ATOM 599 C C . PHE A 1 77 ? 7.383 -3.074 -11.357 1.00 93.00 77 PHE A C 1
ATOM 601 O O . PHE A 1 77 ? 6.514 -2.207 -11.485 1.00 93.00 77 PHE A O 1
ATOM 608 N N . MET A 1 78 ? 8.543 -2.844 -10.725 1.00 91.50 78 MET A N 1
ATOM 609 C CA . MET A 1 78 ? 8.886 -1.544 -10.134 1.00 91.50 78 MET A CA 1
ATOM 610 C C . MET A 1 78 ? 8.810 -0.423 -11.169 1.00 91.50 78 MET A C 1
ATOM 612 O O . MET A 1 78 ? 8.139 0.578 -10.947 1.00 91.50 78 MET A O 1
ATOM 616 N N . HIS A 1 79 ? 9.445 -0.601 -12.328 1.00 88.88 79 HIS A N 1
ATOM 617 C CA . HIS A 1 79 ? 9.451 0.396 -13.392 1.00 88.88 79 HIS A CA 1
ATOM 618 C C . HIS A 1 79 ? 8.041 0.747 -13.863 1.00 88.88 79 HIS A C 1
ATOM 620 O O . HIS A 1 79 ? 7.693 1.924 -13.909 1.00 88.88 79 HIS A O 1
ATOM 626 N N . ARG A 1 80 ? 7.216 -0.257 -14.177 1.00 88.50 80 ARG A N 1
ATOM 627 C CA . ARG A 1 80 ? 5.864 -0.017 -14.691 1.00 88.50 80 ARG A CA 1
ATOM 628 C C . ARG A 1 80 ? 5.021 0.708 -13.657 1.00 88.50 80 ARG A C 1
ATOM 630 O O . ARG A 1 80 ? 4.444 1.742 -13.973 1.00 88.50 80 ARG A O 1
ATOM 637 N N . CYS A 1 81 ? 5.010 0.232 -12.418 1.00 86.00 81 CYS A N 1
ATOM 638 C CA . CYS A 1 81 ? 4.149 0.774 -11.372 1.00 86.00 81 CYS A CA 1
ATOM 639 C C . CYS A 1 81 ? 4.595 2.151 -10.864 1.00 86.00 81 CYS A C 1
ATOM 641 O O . CYS A 1 81 ? 3.750 3.008 -10.591 1.00 86.00 81 CYS A O 1
ATOM 643 N N . SER A 1 82 ? 5.906 2.393 -10.768 1.00 81.81 82 SER A N 1
ATOM 644 C CA . SER A 1 82 ? 6.451 3.706 -10.414 1.00 81.81 82 SER A CA 1
ATOM 645 C C . SER A 1 82 ? 6.150 4.752 -11.483 1.00 81.81 82 SER A C 1
ATOM 647 O O . SER A 1 82 ? 5.780 5.870 -11.128 1.00 81.81 82 SER A O 1
ATOM 649 N N . ASP A 1 83 ? 6.240 4.385 -12.763 1.00 74.06 83 ASP A N 1
ATOM 650 C CA . ASP A 1 83 ? 6.111 5.341 -13.865 1.00 74.06 83 ASP A CA 1
ATOM 651 C C . ASP A 1 83 ? 4.654 5.677 -14.210 1.00 74.06 83 ASP A C 1
ATOM 653 O O . ASP A 1 83 ? 4.318 6.761 -14.686 1.00 74.06 83 ASP A O 1
ATOM 657 N N . THR A 1 84 ? 3.746 4.744 -13.943 1.00 68.12 84 THR A N 1
ATOM 658 C CA . THR A 1 84 ? 2.337 4.892 -14.326 1.00 68.12 84 THR A CA 1
ATOM 659 C C . THR A 1 84 ? 1.411 5.207 -13.151 1.00 68.12 84 THR A C 1
ATOM 661 O O . THR A 1 84 ? 0.211 5.380 -13.352 1.00 68.12 84 THR A O 1
ATOM 664 N N . HIS A 1 85 ? 1.961 5.367 -11.937 1.00 72.81 85 HIS A N 1
ATOM 665 C CA . HIS A 1 85 ? 1.223 5.744 -10.721 1.00 72.81 85 HIS A CA 1
ATOM 666 C C . HIS A 1 85 ? 0.019 4.815 -10.448 1.00 72.81 85 HIS A C 1
ATOM 668 O O . HIS A 1 85 ? -1.008 5.239 -9.909 1.00 72.81 85 HIS A O 1
ATOM 674 N N . LEU A 1 86 ? 0.124 3.541 -10.838 1.00 70.00 86 LEU A N 1
ATOM 675 C CA . LEU A 1 86 ? -0.987 2.590 -10.788 1.00 70.00 86 LEU A CA 1
ATOM 676 C C . LEU A 1 86 ? -1.193 2.131 -9.358 1.00 70.00 86 LEU A C 1
ATOM 678 O O . LEU A 1 86 ? -0.522 1.211 -8.913 1.00 70.00 86 LEU A O 1
ATOM 682 N N . GLY A 1 87 ? -2.106 2.780 -8.636 1.00 78.50 87 GLY A N 1
ATOM 683 C CA . GLY A 1 87 ? -2.704 2.239 -7.413 1.00 78.50 87 GLY A CA 1
ATOM 684 C C . GLY A 1 87 ? -1.722 1.700 -6.366 1.00 78.50 87 GLY A C 1
ATOM 685 O O . GLY A 1 87 ? -2.101 0.815 -5.613 1.00 78.50 87 GLY A O 1
ATOM 686 N N . ILE A 1 88 ? -0.478 2.184 -6.321 1.00 90.69 88 ILE A N 1
ATOM 687 C CA . ILE A 1 88 ? 0.582 1.602 -5.493 1.00 90.69 88 ILE A CA 1
ATOM 688 C C . ILE A 1 88 ? 1.159 2.635 -4.534 1.00 90.69 88 ILE A C 1
ATOM 690 O O . ILE A 1 88 ? 1.325 3.808 -4.875 1.00 90.69 88 ILE A O 1
ATOM 694 N N . ALA A 1 89 ? 1.492 2.174 -3.333 1.00 94.62 89 ALA A N 1
ATOM 695 C CA . ALA A 1 89 ? 2.439 2.829 -2.441 1.00 94.62 89 ALA A CA 1
ATOM 696 C C . ALA A 1 89 ? 3.614 1.885 -2.166 1.00 94.62 89 ALA A C 1
ATOM 698 O O . ALA A 1 89 ? 3.423 0.677 -2.043 1.00 94.62 89 ALA A O 1
ATOM 699 N N . TRP A 1 90 ? 4.818 2.436 -2.046 1.00 95.94 90 TRP A N 1
ATOM 700 C CA . TRP A 1 90 ? 6.016 1.667 -1.704 1.00 95.94 90 TRP A CA 1
ATOM 701 C C . TRP A 1 90 ? 6.407 1.935 -0.264 1.00 95.94 90 TRP A C 1
ATOM 703 O O . TRP A 1 90 ? 6.228 3.055 0.216 1.00 95.94 90 TRP A O 1
ATOM 713 N N . PHE A 1 91 ? 6.98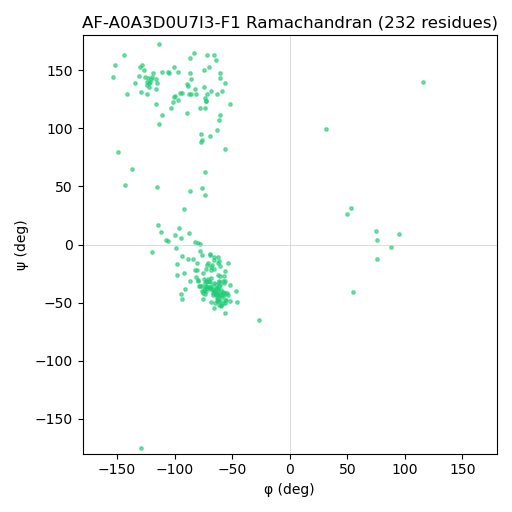0 0.952 0.419 1.00 95.50 91 PHE A N 1
ATOM 714 C CA . PHE A 1 91 ? 7.557 1.180 1.735 1.00 95.50 91 PHE A CA 1
ATOM 715 C C . PHE A 1 91 ? 8.699 0.219 2.053 1.00 95.50 91 PHE A C 1
ATOM 717 O O . PHE A 1 91 ? 8.743 -0.885 1.523 1.00 95.50 91 PHE A O 1
ATOM 724 N N . THR A 1 92 ? 9.616 0.626 2.930 1.00 94.38 92 THR A N 1
ATOM 725 C CA . THR A 1 92 ? 10.655 -0.264 3.468 1.00 94.38 92 THR A CA 1
ATOM 726 C C . THR A 1 92 ? 10.350 -0.638 4.909 1.00 94.38 92 THR A C 1
ATOM 728 O O . THR A 1 92 ? 9.739 0.135 5.657 1.00 94.38 92 THR A O 1
ATOM 731 N N . SER A 1 93 ? 10.751 -1.841 5.308 1.00 92.62 93 SER A N 1
ATOM 732 C CA . SER A 1 93 ? 10.574 -2.316 6.675 1.00 92.62 93 SER A CA 1
ATOM 733 C C . SER A 1 93 ? 11.614 -3.368 7.060 1.00 92.62 93 SER A C 1
ATOM 735 O O . SER A 1 93 ? 11.931 -4.221 6.233 1.00 92.62 93 SER A O 1
ATOM 737 N N . PRO A 1 94 ? 12.090 -3.390 8.319 1.00 91.00 94 PRO A N 1
ATOM 738 C CA . PRO A 1 94 ? 12.916 -4.479 8.840 1.00 91.00 94 PRO A CA 1
ATOM 739 C C . PRO A 1 94 ? 12.097 -5.716 9.257 1.00 91.00 94 PRO A C 1
ATOM 741 O O . PRO A 1 94 ? 12.644 -6.674 9.803 1.00 91.00 94 PRO A O 1
ATOM 744 N N . TYR A 1 95 ? 10.772 -5.690 9.088 1.00 91.75 95 TYR A N 1
ATOM 745 C CA . TYR A 1 95 ? 9.871 -6.750 9.535 1.00 91.75 95 TYR A CA 1
ATOM 746 C C . TYR A 1 95 ? 9.451 -7.676 8.392 1.00 91.75 95 TYR A C 1
ATOM 748 O O . TYR A 1 95 ? 9.372 -7.264 7.239 1.00 91.75 95 TYR A O 1
ATOM 756 N N . SER A 1 96 ? 9.137 -8.928 8.737 1.00 93.62 96 SER A N 1
ATOM 757 C CA . SER A 1 96 ? 8.678 -9.939 7.781 1.00 93.62 96 SER A CA 1
ATOM 758 C C . SER A 1 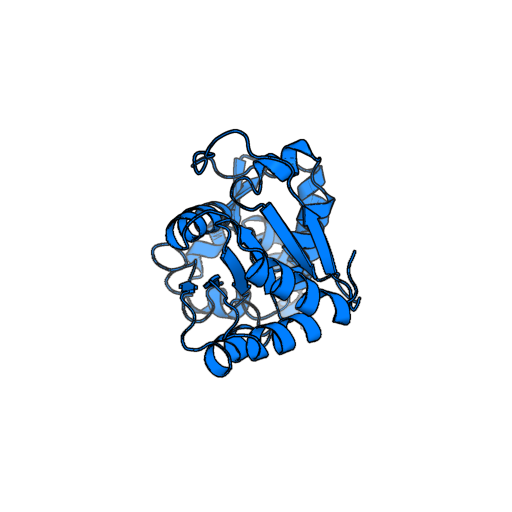96 ? 7.339 -9.578 7.136 1.00 93.62 96 SER A C 1
ATOM 760 O O . SER A 1 96 ? 6.537 -8.842 7.721 1.00 93.62 96 SER A O 1
ATOM 762 N N . LEU A 1 97 ? 7.060 -10.184 5.974 1.00 95.69 97 LEU A N 1
ATOM 763 C CA . LEU A 1 97 ? 5.781 -10.038 5.279 1.00 95.69 97 LEU A CA 1
ATOM 764 C C . LEU A 1 97 ? 4.595 -10.323 6.207 1.00 95.69 97 LEU A C 1
ATOM 766 O O . LEU A 1 97 ? 3.711 -9.483 6.317 1.00 95.69 97 LEU A O 1
ATOM 770 N N . ASN A 1 98 ? 4.608 -11.432 6.951 1.00 95.19 98 ASN A N 1
ATOM 771 C CA . ASN A 1 98 ? 3.516 -11.771 7.876 1.00 95.19 98 ASN A CA 1
ATOM 772 C C . ASN A 1 98 ? 3.240 -10.661 8.901 1.00 95.19 98 ASN A C 1
ATOM 774 O O . ASN A 1 98 ? 2.089 -10.311 9.142 1.00 95.19 98 ASN A O 1
ATOM 778 N N . ARG A 1 99 ? 4.287 -10.041 9.461 1.00 93.31 99 ARG A N 1
ATOM 779 C CA . ARG A 1 99 ? 4.110 -8.942 10.421 1.00 93.31 99 ARG A CA 1
ATOM 780 C C . ARG A 1 99 ? 3.572 -7.674 9.748 1.00 93.31 99 ARG A C 1
ATOM 782 O O . ARG A 1 99 ? 2.839 -6.917 10.381 1.00 93.31 99 ARG A O 1
ATOM 789 N N . GLN A 1 100 ? 3.912 -7.442 8.478 1.00 94.94 100 GLN A N 1
ATOM 790 C CA . GLN A 1 100 ? 3.317 -6.370 7.673 1.00 94.94 100 GLN A CA 1
ATOM 791 C C . GLN A 1 100 ? 1.851 -6.644 7.340 1.00 94.94 100 GLN A C 1
ATOM 793 O O . GLN A 1 100 ? 1.045 -5.721 7.385 1.00 94.94 100 GLN A O 1
ATOM 798 N N . VAL A 1 101 ? 1.490 -7.894 7.053 1.00 95.38 101 VAL A N 1
ATOM 799 C CA . VAL A 1 101 ? 0.100 -8.301 6.816 1.00 95.38 101 VAL A CA 1
ATOM 800 C C . VAL A 1 101 ? -0.749 -8.015 8.044 1.00 95.38 101 VAL A C 1
ATOM 802 O O . VAL A 1 101 ? -1.714 -7.263 7.929 1.00 95.38 101 VAL A O 1
ATOM 805 N N . ASP A 1 102 ? -0.340 -8.496 9.222 1.00 92.75 102 ASP A N 1
ATOM 806 C CA . ASP A 1 102 ? -1.050 -8.229 10.479 1.00 92.75 102 ASP A CA 1
ATOM 807 C C . ASP A 1 102 ? -1.229 -6.720 10.709 1.00 92.75 102 ASP A C 1
ATOM 809 O O . ASP A 1 102 ? -2.289 -6.242 11.122 1.00 92.75 102 ASP A O 1
ATOM 813 N N . PHE A 1 103 ? -0.190 -5.934 10.424 1.00 92.38 103 PHE A N 1
ATOM 814 C CA . PHE A 1 103 ? -0.231 -4.484 10.560 1.00 92.38 103 PHE A CA 1
ATOM 815 C C . PHE A 1 103 ? -1.215 -3.818 9.590 1.00 92.38 103 PHE A C 1
ATOM 817 O O . PHE A 1 103 ? -2.053 -3.024 10.024 1.00 92.38 103 PHE A O 1
ATOM 824 N N . TRP A 1 104 ? -1.151 -4.140 8.300 1.00 93.69 104 TRP A N 1
ATOM 825 C CA . TRP A 1 104 ? -2.011 -3.530 7.287 1.00 93.69 104 TRP A CA 1
ATOM 826 C C . TRP A 1 104 ? -3.464 -4.004 7.385 1.00 93.69 104 TRP A C 1
ATOM 828 O O . TRP A 1 104 ? -4.370 -3.197 7.177 1.00 93.69 104 TRP A O 1
ATOM 838 N N . GLN A 1 105 ? -3.710 -5.250 7.799 1.00 92.75 105 GLN A N 1
ATOM 839 C CA . GLN A 1 105 ? -5.057 -5.740 8.106 1.00 92.75 105 GLN A CA 1
ATOM 840 C C . GLN A 1 105 ? -5.689 -4.966 9.269 1.00 92.75 105 GLN A C 1
ATOM 842 O O . GLN A 1 105 ? -6.831 -4.517 9.172 1.00 92.75 105 GLN A O 1
ATOM 847 N N . ASN A 1 106 ? -4.920 -4.680 10.325 1.00 89.00 106 ASN A N 1
ATOM 848 C CA . ASN A 1 106 ? -5.373 -3.833 11.435 1.00 89.00 106 ASN A CA 1
ATOM 849 C C . ASN A 1 106 ? -5.616 -2.365 11.040 1.00 89.00 106 ASN A C 1
ATOM 851 O O . ASN A 1 106 ? -6.142 -1.591 11.844 1.00 89.00 106 ASN A O 1
ATOM 855 N N . ARG A 1 107 ? -5.200 -1.957 9.834 1.00 88.88 107 ARG A N 1
ATOM 856 C CA . ARG A 1 107 ? -5.368 -0.607 9.263 1.00 88.88 107 ARG A CA 1
ATOM 857 C C . ARG A 1 107 ? -6.421 -0.574 8.161 1.00 88.88 107 ARG A C 1
ATOM 859 O O . ARG A 1 107 ? -6.674 0.494 7.615 1.00 88.88 107 ARG A O 1
ATOM 866 N N . LEU A 1 108 ? -7.103 -1.691 7.896 1.00 86.44 108 LEU A N 1
ATOM 867 C CA . LEU A 1 108 ? -8.308 -1.683 7.070 1.00 86.44 108 LEU A CA 1
ATOM 868 C C . LEU A 1 108 ? -9.399 -0.823 7.702 1.00 86.44 108 LEU A C 1
ATOM 870 O O . LEU A 1 108 ? -10.149 -0.187 6.976 1.00 86.44 108 LEU A O 1
ATOM 874 N N . TYR A 1 109 ? -9.472 -0.747 9.032 1.00 83.44 109 TYR A N 1
ATOM 875 C CA . TYR A 1 109 ? -10.509 0.015 9.716 1.00 83.44 109 TYR A CA 1
ATOM 876 C C . TYR A 1 109 ? -9.959 1.138 10.572 1.00 83.44 109 TYR A C 1
ATOM 878 O O . TYR A 1 109 ? -8.904 1.021 11.200 1.00 83.44 109 TYR A O 1
ATOM 886 N N . CYS A 1 110 ? -10.742 2.206 10.657 1.00 83.38 110 CYS A N 1
ATOM 887 C CA . CYS A 1 110 ? -10.500 3.290 11.583 1.00 83.38 110 CYS A CA 1
ATOM 888 C C . CYS A 1 110 ? -11.766 3.653 12.369 1.00 83.38 110 CYS A C 1
ATOM 890 O O . CYS A 1 110 ? -12.880 3.554 11.849 1.00 83.38 110 CYS A O 1
ATOM 892 N N . ARG A 1 111 ? -11.600 4.040 13.641 1.00 83.75 111 ARG A N 1
ATOM 893 C CA . ARG A 1 111 ? -12.688 4.597 14.455 1.00 83.75 111 ARG A CA 1
ATOM 894 C C . ARG A 1 111 ? -12.850 6.074 14.144 1.00 83.75 111 ARG A C 1
ATOM 896 O O . ARG A 1 111 ? -11.869 6.819 14.103 1.00 83.75 111 ARG A O 1
ATOM 903 N N . LEU A 1 112 ? -14.095 6.476 13.949 1.00 81.31 112 LEU A N 1
ATOM 904 C CA . LEU A 1 112 ? -14.488 7.865 13.783 1.00 81.31 112 LEU A CA 1
ATOM 905 C C . LEU A 1 112 ? -14.742 8.523 15.153 1.00 81.31 112 LEU A C 1
ATOM 907 O O . LEU A 1 112 ? -14.959 7.805 16.138 1.00 81.31 112 LEU A O 1
ATOM 911 N N . PRO A 1 113 ? -14.726 9.867 15.248 1.00 78.12 113 PRO A N 1
ATOM 912 C CA . PRO A 1 113 ? -14.919 10.582 16.514 1.00 78.12 113 PRO A CA 1
ATOM 913 C C . PRO A 1 113 ? -16.227 10.230 17.235 1.00 78.12 113 PRO A C 1
ATOM 915 O O . PRO A 1 113 ? -16.274 10.206 18.463 1.00 78.12 113 PRO A O 1
ATOM 918 N N . GLU A 1 114 ? -17.281 9.904 16.488 1.00 78.81 114 GLU A N 1
ATOM 919 C CA . GLU A 1 114 ? -18.577 9.478 17.021 1.00 78.81 114 GLU A CA 1
ATOM 920 C C . GLU A 1 114 ? -18.612 8.016 17.509 1.00 78.81 114 GLU A C 1
ATOM 922 O O . GLU A 1 114 ? -19.650 7.539 17.964 1.00 78.81 114 GLU A O 1
ATOM 927 N N . GLY A 1 115 ? -17.493 7.291 17.415 1.00 79.62 115 GLY A N 1
ATOM 928 C CA . GLY A 1 115 ? -17.345 5.906 17.872 1.00 79.62 115 GLY A CA 1
ATOM 929 C C . GLY A 1 115 ? -17.729 4.842 16.841 1.00 79.62 115 GLY A C 1
ATOM 930 O O . GLY A 1 115 ? -17.575 3.650 17.113 1.00 79.62 115 GLY A O 1
ATOM 931 N N . SER A 1 116 ? -18.197 5.244 15.657 1.00 78.75 116 SER A N 1
ATOM 932 C CA . SER A 1 116 ? -18.438 4.332 14.535 1.00 78.75 116 SER A CA 1
ATOM 933 C C . SER A 1 116 ? -17.111 3.847 13.920 1.00 78.75 116 SER A C 1
ATOM 935 O O . SER A 1 116 ? -16.047 4.412 14.180 1.00 78.75 116 SER A O 1
ATOM 937 N N . THR A 1 117 ? -17.145 2.764 13.138 1.00 77.81 117 THR A N 1
ATOM 938 C CA . THR A 1 117 ? -15.968 2.228 12.431 1.00 77.81 117 THR A CA 1
ATOM 939 C C . THR A 1 117 ? -16.180 2.335 10.929 1.00 77.81 117 THR A C 1
ATOM 941 O O . THR A 1 117 ? -17.271 2.058 10.439 1.00 77.81 117 THR A O 1
ATOM 944 N N . MET A 1 118 ? -15.131 2.712 10.204 1.00 78.19 118 MET A N 1
ATOM 945 C CA . MET A 1 118 ? -15.143 2.885 8.755 1.00 78.19 118 MET A CA 1
ATOM 946 C C . MET A 1 118 ? -14.034 2.045 8.117 1.00 78.19 118 MET A C 1
ATOM 948 O O . MET A 1 118 ? -12.958 1.918 8.697 1.00 78.19 118 MET A O 1
ATOM 952 N N . LEU A 1 119 ? -14.281 1.488 6.926 1.00 79.75 119 LEU A N 1
ATOM 953 C CA . LEU A 1 119 ? -13.240 0.898 6.078 1.00 79.75 119 LEU A CA 1
ATOM 954 C C . LEU A 1 119 ? -12.404 2.026 5.455 1.00 79.75 119 LEU A C 1
ATOM 956 O O . LEU A 1 119 ? -12.910 2.852 4.692 1.00 79.75 119 LEU A O 1
ATOM 960 N N . CYS A 1 120 ? -11.119 2.067 5.785 1.00 79.38 120 CYS A N 1
ATOM 961 C CA . CYS A 1 120 ? -10.202 3.147 5.460 1.00 79.38 120 CYS A CA 1
ATOM 962 C C . CYS A 1 120 ? -9.188 2.629 4.431 1.00 79.38 120 CYS A C 1
ATOM 964 O O . CYS A 1 120 ? -8.363 1.762 4.706 1.00 79.38 120 CYS A O 1
ATOM 966 N N . ARG A 1 121 ? -9.282 3.143 3.197 1.00 83.94 121 ARG A N 1
ATOM 967 C CA . ARG A 1 121 ? -8.543 2.657 2.016 1.00 83.94 121 ARG A CA 1
ATOM 968 C C . ARG A 1 121 ? -7.074 3.090 1.993 1.00 83.94 121 ARG A C 1
ATOM 970 O O . ARG A 1 121 ? -6.586 3.596 0.986 1.00 83.94 121 ARG A O 1
ATOM 977 N N . PHE A 1 122 ? -6.358 2.911 3.098 1.00 88.69 122 PHE A N 1
ATOM 978 C CA . PHE A 1 122 ? -4.955 3.311 3.229 1.00 88.69 122 PHE A CA 1
ATOM 979 C C . PHE A 1 122 ? -3.998 2.529 2.319 1.00 88.69 122 PHE A C 1
ATOM 981 O O . PHE A 1 122 ? -2.875 2.967 2.110 1.00 88.69 122 PHE A O 1
ATOM 988 N N . TRP A 1 123 ? -4.445 1.425 1.719 1.00 89.25 123 TRP A N 1
ATOM 989 C CA . TRP A 1 123 ? -3.715 0.746 0.646 1.00 89.25 123 TRP A CA 1
ATOM 990 C C . TRP A 1 123 ? -3.665 1.553 -0.660 1.00 89.25 123 TRP A C 1
ATOM 992 O O . TRP A 1 123 ? -2.784 1.336 -1.486 1.00 89.25 123 TRP A O 1
ATOM 1002 N N . ASN A 1 124 ? -4.593 2.492 -0.869 1.00 88.12 124 ASN A N 1
ATOM 1003 C CA . ASN A 1 124 ? -4.562 3.364 -2.032 1.00 88.12 124 ASN A CA 1
ATOM 1004 C C . ASN A 1 124 ? -3.526 4.474 -1.820 1.00 88.12 124 ASN A C 1
ATOM 1006 O O . ASN A 1 124 ? -3.682 5.323 -0.940 1.00 88.12 124 ASN A O 1
ATOM 1010 N N . GLY A 1 125 ? -2.500 4.516 -2.671 1.00 89.50 125 GLY A N 1
ATOM 1011 C CA . GLY A 1 125 ? -1.385 5.450 -2.518 1.00 89.50 125 GLY A CA 1
ATOM 1012 C C . GLY A 1 125 ? -1.772 6.935 -2.488 1.00 89.50 125 GLY A C 1
ATOM 1013 O O . GLY A 1 125 ? -1.129 7.707 -1.780 1.00 89.50 125 GLY A O 1
ATOM 1014 N N . HIS A 1 126 ? -2.834 7.358 -3.185 1.00 87.69 126 HIS A N 1
ATOM 1015 C CA . HIS A 1 126 ? -3.289 8.755 -3.152 1.00 87.69 126 HIS A CA 1
ATOM 1016 C C . HIS A 1 126 ? -4.040 9.099 -1.864 1.00 87.69 126 HIS A C 1
ATOM 1018 O O . HIS A 1 126 ? -3.836 10.176 -1.302 1.00 87.69 126 HIS A O 1
ATOM 1024 N N . ILE A 1 127 ? -4.885 8.185 -1.382 1.00 86.56 127 ILE A N 1
ATOM 1025 C CA . ILE A 1 127 ? -5.562 8.339 -0.089 1.00 86.56 127 ILE A CA 1
ATOM 1026 C C . ILE A 1 127 ? -4.517 8.362 1.028 1.00 86.56 127 ILE A C 1
ATOM 1028 O O . ILE A 1 127 ? -4.539 9.258 1.872 1.00 86.56 127 ILE A O 1
ATOM 1032 N N . LEU A 1 128 ? -3.558 7.434 0.987 1.00 91.44 128 LEU A N 1
ATOM 1033 C CA . LEU A 1 128 ? -2.451 7.384 1.933 1.00 91.44 128 LEU A CA 1
ATOM 1034 C C . LEU A 1 128 ? -1.616 8.665 1.885 1.00 91.44 128 LEU A C 1
ATOM 1036 O O . LEU A 1 128 ? -1.322 9.219 2.933 1.00 91.44 128 LEU A O 1
ATOM 1040 N N . ASN A 1 129 ? -1.293 9.194 0.699 1.00 91.81 129 ASN A N 1
ATOM 1041 C CA . ASN A 1 129 ? -0.572 10.464 0.565 1.00 91.81 129 ASN A CA 1
ATOM 1042 C C . ASN A 1 129 ? -1.280 11.617 1.294 1.00 91.81 129 ASN A C 1
ATOM 1044 O O . ASN A 1 129 ? -0.648 12.370 2.038 1.00 91.81 129 ASN A O 1
ATOM 1048 N N . ARG A 1 130 ? -2.595 11.749 1.073 1.00 88.56 130 ARG A N 1
ATOM 1049 C CA . ARG A 1 130 ? -3.415 12.806 1.676 1.00 88.56 130 ARG A CA 1
ATOM 1050 C C . ARG A 1 130 ? -3.530 12.646 3.181 1.00 88.56 130 ARG A C 1
ATOM 1052 O O . ARG A 1 130 ? -3.423 13.644 3.888 1.00 88.56 130 ARG A O 1
ATOM 1059 N N . TYR A 1 131 ? -3.707 11.415 3.649 1.00 89.62 131 TYR A N 1
ATOM 1060 C CA . TYR A 1 131 ? -3.725 11.112 5.072 1.00 89.62 131 TYR A CA 1
ATOM 1061 C C . TYR A 1 131 ? -2.378 11.457 5.719 1.00 89.62 131 TYR A C 1
ATOM 1063 O O . TYR A 1 131 ? -2.334 12.236 6.664 1.00 89.62 131 TYR A O 1
ATOM 1071 N N . LEU A 1 132 ? -1.298 10.999 5.077 1.00 91.44 132 LEU A N 1
ATOM 1072 C CA . LEU A 1 132 ? 0.107 11.401 5.205 1.00 91.44 132 LEU A CA 1
ATOM 1073 C C . LEU A 1 132 ? 0.285 12.843 5.675 1.00 91.44 132 LEU A C 1
ATOM 1075 O O . LEU A 1 132 ? 0.798 13.149 6.751 1.00 91.44 132 LEU A O 1
ATOM 1079 N N . ALA A 1 133 ? -0.176 13.735 4.807 1.00 89.81 133 ALA A N 1
ATOM 1080 C CA . ALA A 1 133 ? -0.001 15.169 4.940 1.00 89.81 133 ALA A CA 1
ATOM 1081 C C . ALA A 1 133 ? -0.851 15.814 6.048 1.00 89.81 133 ALA A C 1
ATOM 1083 O O . ALA A 1 133 ? -0.567 16.947 6.429 1.00 89.81 133 ALA A O 1
ATOM 1084 N N . ALA A 1 134 ? -1.893 15.136 6.538 1.00 89.31 134 ALA A N 1
ATOM 1085 C CA . ALA A 1 134 ? -2.762 15.643 7.599 1.00 89.31 134 ALA A CA 1
ATOM 1086 C C . ALA A 1 134 ? -2.254 15.297 9.010 1.00 89.31 134 ALA A C 1
ATOM 1088 O O . ALA A 1 134 ? -2.762 15.843 9.988 1.00 89.31 134 ALA A O 1
ATOM 1089 N N . LEU A 1 135 ? -1.270 14.399 9.127 1.00 88.81 135 LEU A N 1
ATOM 1090 C CA . LEU A 1 135 ? -0.731 13.962 10.412 1.00 88.81 135 LEU A CA 1
ATOM 1091 C C . LEU A 1 135 ? 0.365 14.895 10.924 1.00 88.81 135 LEU A C 1
ATOM 1093 O O . LEU A 1 135 ? 1.234 15.346 10.177 1.00 88.81 135 LEU A O 1
ATOM 1097 N N . SER A 1 136 ? 0.391 15.107 12.241 1.00 87.75 136 SER A N 1
ATOM 1098 C CA . SER A 1 136 ? 1.589 15.615 12.909 1.00 87.75 136 SER A CA 1
ATOM 1099 C C . SER A 1 136 ? 2.734 14.596 12.822 1.00 87.75 136 SER A C 1
ATOM 1101 O O . SER A 1 136 ? 2.514 13.404 12.610 1.00 87.75 136 SER A O 1
ATOM 1103 N N . ALA A 1 137 ? 3.976 15.024 13.060 1.00 85.06 137 ALA A N 1
ATOM 1104 C CA . ALA A 1 137 ? 5.127 14.113 13.066 1.00 85.06 137 ALA A CA 1
ATOM 1105 C C . ALA A 1 137 ? 5.019 12.992 14.126 1.00 85.06 137 ALA A C 1
ATOM 1107 O O . ALA A 1 137 ? 5.597 11.918 13.971 1.00 85.06 137 ALA A O 1
ATOM 1108 N N . GLU A 1 138 ? 4.298 13.226 15.224 1.00 84.81 138 GLU A N 1
ATOM 1109 C CA . GLU A 1 138 ? 4.019 12.201 16.234 1.00 84.81 138 GLU A CA 1
ATOM 1110 C C . GLU A 1 138 ? 2.954 11.215 15.755 1.00 84.81 138 GLU A C 1
ATOM 1112 O O . GLU A 1 138 ? 3.171 10.006 15.807 1.00 84.81 138 GLU A O 1
ATOM 1117 N N . GLN A 1 139 ? 1.849 11.724 15.205 1.00 87.19 139 GLN A N 1
ATOM 1118 C CA . GLN A 1 139 ? 0.785 10.890 14.650 1.00 87.19 139 GLN A CA 1
ATOM 1119 C C . GLN A 1 139 ? 1.290 10.047 13.477 1.00 87.19 139 GLN A C 1
ATOM 1121 O O . GLN A 1 139 ? 0.951 8.875 13.374 1.00 87.19 139 GLN A O 1
ATOM 1126 N N . HIS A 1 140 ? 2.159 10.606 12.635 1.00 87.44 140 HIS A N 1
ATOM 1127 C CA . HIS A 1 140 ? 2.783 9.886 11.532 1.00 87.44 140 HIS A CA 1
ATOM 1128 C C . HIS A 1 140 ? 3.586 8.672 12.023 1.00 87.44 140 HIS A C 1
ATOM 1130 O O . HIS A 1 140 ? 3.444 7.573 11.486 1.00 87.44 140 HIS A O 1
ATOM 1136 N N . ARG A 1 141 ? 4.393 8.848 13.081 1.00 84.56 141 ARG A N 1
ATOM 1137 C CA . ARG A 1 141 ? 5.155 7.756 13.712 1.00 84.56 141 ARG A CA 1
ATOM 1138 C C . ARG A 1 141 ? 4.243 6.701 14.333 1.00 84.56 141 ARG A C 1
ATOM 1140 O O . ARG A 1 141 ? 4.492 5.512 14.175 1.00 84.56 141 ARG A O 1
ATOM 1147 N N . ALA A 1 142 ? 3.171 7.128 14.996 1.00 85.31 142 ALA A N 1
ATOM 1148 C CA . ALA A 1 142 ? 2.200 6.222 15.604 1.00 85.31 142 ALA A CA 1
ATOM 1149 C C . ALA A 1 142 ? 1.370 5.440 14.568 1.00 85.31 142 ALA A C 1
ATOM 1151 O O . ALA A 1 142 ? 0.983 4.299 14.826 1.00 85.31 142 ALA A O 1
ATOM 1152 N N . PHE A 1 143 ? 1.097 6.039 13.406 1.00 88.19 143 PHE A N 1
ATOM 1153 C CA . PHE A 1 143 ? 0.305 5.421 12.344 1.00 88.19 143 PHE A CA 1
ATOM 1154 C C . PHE A 1 143 ? 1.084 4.344 11.584 1.00 88.19 143 PHE A C 1
ATOM 1156 O O . PHE A 1 143 ? 0.546 3.272 11.307 1.00 88.19 143 PHE A O 1
ATOM 1163 N N . LEU A 1 144 ? 2.362 4.609 11.295 1.00 90.38 144 LEU A N 1
ATOM 1164 C CA . LEU A 1 144 ? 3.244 3.764 10.487 1.00 90.38 144 LEU A CA 1
ATOM 1165 C C . LEU A 1 144 ? 4.436 3.185 11.282 1.00 90.38 144 LEU A C 1
ATOM 1167 O O . LEU A 1 144 ? 5.575 3.284 10.832 1.00 90.38 144 LEU A O 1
ATOM 1171 N N . PRO A 1 145 ? 4.234 2.573 12.461 1.00 88.06 145 PRO A N 1
ATOM 1172 C CA . PRO A 1 145 ? 5.337 2.212 13.348 1.00 88.06 145 PRO A CA 1
ATOM 1173 C C . PRO A 1 145 ? 6.219 1.088 12.782 1.00 88.06 145 PRO A C 1
ATOM 1175 O O . PRO A 1 145 ? 7.344 0.896 13.234 1.00 88.06 145 PRO A O 1
ATOM 1178 N N . LEU A 1 146 ? 5.716 0.317 11.810 1.00 90.06 146 LEU A N 1
ATOM 1179 C CA . LEU A 1 146 ? 6.441 -0.799 11.203 1.00 90.06 146 LEU A CA 1
ATOM 1180 C C . LEU A 1 146 ? 7.089 -0.465 9.855 1.00 90.06 146 LEU A C 1
ATOM 1182 O O . LEU A 1 146 ? 7.572 -1.382 9.189 1.00 90.06 146 LEU A O 1
ATOM 1186 N N . THR A 1 147 ? 7.097 0.796 9.428 1.00 90.00 147 THR A N 1
ATOM 1187 C CA . THR A 1 147 ? 7.679 1.201 8.139 1.00 90.00 147 THR A CA 1
ATOM 1188 C C . THR A 1 147 ? 8.735 2.276 8.349 1.00 90.00 147 THR A C 1
ATOM 1190 O O . THR A 1 147 ? 8.484 3.232 9.080 1.00 90.00 147 THR A O 1
ATOM 1193 N N . ASN A 1 148 ? 9.866 2.170 7.658 1.00 89.19 148 ASN A N 1
ATOM 1194 C CA . ASN A 1 148 ? 10.955 3.140 7.773 1.00 89.19 148 ASN A CA 1
ATOM 1195 C C . ASN A 1 148 ? 10.853 4.224 6.702 1.00 89.19 148 ASN A C 1
ATOM 1197 O O . ASN A 1 148 ? 10.913 5.412 7.005 1.00 89.19 148 ASN A O 1
ATOM 1201 N N . ASN A 1 149 ? 10.623 3.832 5.454 1.00 91.62 149 ASN A N 1
ATOM 1202 C CA . ASN A 1 149 ? 10.387 4.759 4.352 1.00 91.62 149 ASN A CA 1
ATOM 1203 C C . ASN A 1 149 ? 9.035 4.455 3.731 1.00 91.62 149 ASN A C 1
ATOM 1205 O O . ASN A 1 149 ? 8.722 3.287 3.534 1.00 91.62 149 ASN A O 1
ATOM 1209 N N . VAL A 1 150 ? 8.259 5.480 3.383 1.00 94.31 150 VAL A N 1
ATOM 1210 C CA . VAL A 1 150 ? 7.025 5.329 2.603 1.00 94.31 150 VAL A CA 1
ATOM 1211 C C . VAL A 1 150 ? 7.040 6.289 1.423 1.00 94.31 150 VAL A C 1
ATOM 1213 O O . VAL A 1 150 ? 7.278 7.486 1.580 1.00 94.31 150 VAL A O 1
ATOM 1216 N N . PHE A 1 151 ? 6.744 5.773 0.236 1.00 94.88 151 PHE A N 1
ATOM 1217 C CA . PHE A 1 151 ? 6.641 6.533 -0.999 1.00 94.88 151 PHE A CA 1
ATOM 1218 C C . PHE A 1 151 ? 5.210 6.469 -1.518 1.00 94.88 151 PHE A C 1
ATOM 1220 O O . PHE A 1 151 ? 4.680 5.396 -1.802 1.00 94.88 151 PHE A O 1
ATOM 1227 N N . THR A 1 152 ? 4.582 7.634 -1.654 1.00 94.44 152 THR A N 1
ATOM 1228 C CA . THR A 1 152 ? 3.185 7.749 -2.093 1.00 94.44 152 THR A CA 1
ATOM 1229 C C . THR A 1 152 ? 3.064 8.650 -3.323 1.00 94.44 152 THR A C 1
ATOM 1231 O O . THR A 1 152 ? 3.737 9.685 -3.378 1.00 94.44 152 THR A O 1
ATOM 1234 N N . PRO A 1 153 ? 2.220 8.297 -4.308 1.00 92.31 153 PRO A N 1
ATOM 1235 C CA . PRO A 1 153 ? 2.072 9.075 -5.528 1.00 92.31 153 PRO A CA 1
ATOM 1236 C C . PRO A 1 153 ? 1.279 10.360 -5.265 1.00 92.31 153 PRO A C 1
ATOM 1238 O O . PRO A 1 153 ? 0.219 10.349 -4.627 1.00 92.31 153 PRO A O 1
ATOM 1241 N N . VAL A 1 154 ? 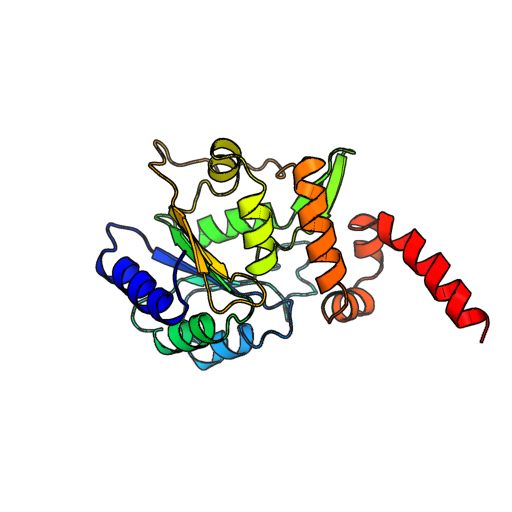1.763 11.476 -5.807 1.00 89.81 154 VAL A N 1
ATOM 1242 C CA . VAL A 1 154 ? 1.062 12.763 -5.763 1.00 89.81 154 VAL A CA 1
ATOM 1243 C C . VAL A 1 154 ? 0.015 12.790 -6.868 1.00 89.81 154 VAL A C 1
ATOM 1245 O O . VAL A 1 154 ? 0.268 12.461 -8.026 1.00 89.81 154 VAL A O 1
ATOM 1248 N N . ARG A 1 155 ? -1.214 13.146 -6.507 1.00 83.81 155 ARG A N 1
ATOM 1249 C CA . ARG A 1 155 ? -2.337 13.081 -7.435 1.00 83.81 155 ARG A CA 1
ATOM 1250 C C . ARG A 1 155 ? -2.257 14.166 -8.508 1.00 83.81 155 ARG A C 1
ATOM 1252 O O . ARG A 1 155 ? -2.189 15.343 -8.181 1.00 83.81 155 ARG A O 1
ATOM 1259 N N . GLY A 1 156 ? -2.392 13.766 -9.775 1.00 83.31 156 GLY A N 1
ATOM 1260 C CA . GLY A 1 156 ? -2.371 14.687 -10.920 1.00 83.31 156 GLY A CA 1
ATOM 1261 C C . GLY A 1 156 ? -0.972 15.191 -11.281 1.00 83.31 156 GLY A C 1
ATOM 1262 O O . GLY A 1 156 ? -0.830 15.990 -12.202 1.00 83.31 156 GLY A O 1
ATOM 1263 N N . GLU A 1 157 ? 0.052 14.699 -10.587 1.00 85.44 157 GLU A N 1
ATOM 1264 C CA . GLU A 1 157 ? 1.442 15.078 -10.776 1.00 85.44 157 GLU A CA 1
ATOM 1265 C C . GLU A 1 157 ? 2.284 13.823 -10.995 1.00 85.44 157 GLU A C 1
ATOM 1267 O O . GLU A 1 157 ? 1.988 12.764 -10.451 1.00 85.44 157 GLU A O 1
ATOM 1272 N N . ARG A 1 158 ? 3.370 13.941 -11.761 1.00 86.50 158 ARG A N 1
ATOM 1273 C CA . ARG A 1 158 ? 4.357 12.866 -11.975 1.00 86.50 158 ARG A CA 1
ATOM 1274 C C . ARG A 1 158 ? 5.423 12.871 -10.872 1.00 86.50 158 ARG A C 1
ATOM 1276 O O . ARG A 1 158 ? 6.629 12.890 -11.134 1.00 86.50 158 ARG A O 1
ATOM 1283 N N . LEU A 1 159 ? 4.956 12.990 -9.629 1.00 90.94 159 LEU A N 1
ATOM 1284 C CA . LEU A 1 159 ? 5.770 13.132 -8.425 1.00 90.94 159 LEU A CA 1
ATOM 1285 C C . LEU A 1 159 ? 5.381 12.107 -7.361 1.00 90.94 159 LEU A C 1
ATOM 1287 O O . LEU A 1 159 ? 4.233 11.675 -7.262 1.00 90.94 159 LEU A O 1
ATOM 1291 N N . TRP A 1 160 ? 6.351 11.807 -6.506 1.00 93.25 160 TRP A N 1
ATOM 1292 C CA . TRP A 1 160 ? 6.210 10.959 -5.335 1.00 93.25 160 TRP A CA 1
ATOM 1293 C C . TRP A 1 160 ? 6.606 11.728 -4.073 1.00 93.25 160 TRP A C 1
ATOM 1295 O O . TRP A 1 160 ? 7.627 12.424 -4.020 1.00 93.25 160 TRP A O 1
ATOM 1305 N N . HIS A 1 161 ? 5.801 11.604 -3.025 1.00 93.75 161 HIS A N 1
ATOM 1306 C CA . HIS A 1 161 ? 6.190 12.025 -1.685 1.00 93.75 161 HIS A CA 1
ATOM 1307 C C . HIS A 1 161 ? 6.949 10.901 -1.003 1.00 93.75 161 HIS A C 1
ATOM 1309 O O . HIS A 1 161 ? 6.457 9.779 -0.951 1.00 93.75 161 HIS A O 1
ATOM 1315 N N . HIS A 1 162 ? 8.113 11.238 -0.456 1.00 93.38 162 HIS A N 1
ATOM 1316 C CA . HIS A 1 162 ? 8.890 10.374 0.421 1.00 93.38 162 HIS A CA 1
ATOM 1317 C C . HIS A 1 162 ? 8.661 10.819 1.861 1.00 93.38 162 HIS A C 1
ATOM 1319 O O . HIS A 1 162 ? 8.889 11.984 2.192 1.00 93.38 162 HIS A O 1
ATOM 1325 N N . HIS A 1 163 ? 8.195 9.885 2.679 1.00 90.31 163 HIS A N 1
ATOM 1326 C CA . HIS A 1 163 ? 7.973 10.038 4.106 1.00 90.31 163 HIS A CA 1
ATOM 1327 C C . HIS A 1 163 ? 8.961 9.125 4.828 1.00 90.31 163 HIS A C 1
ATOM 1329 O O . HIS A 1 163 ? 8.790 7.906 4.837 1.00 90.31 163 HIS A O 1
ATOM 1335 N N . ALA A 1 164 ? 10.019 9.709 5.385 1.00 84.69 164 ALA A N 1
ATOM 1336 C CA . ALA A 1 164 ? 11.021 8.980 6.156 1.00 84.69 164 ALA A CA 1
ATOM 1337 C C . ALA A 1 164 ? 10.670 9.012 7.647 1.00 84.69 164 ALA A C 1
ATOM 1339 O O . ALA A 1 164 ? 10.431 10.081 8.217 1.00 84.69 164 ALA A O 1
ATOM 1340 N N . GLN A 1 165 ? 10.685 7.852 8.290 1.00 74.75 165 GLN A N 1
ATOM 1341 C CA . GLN A 1 165 ? 10.687 7.743 9.740 1.00 74.75 165 GLN A CA 1
ATOM 1342 C C . GLN A 1 165 ? 12.125 7.759 10.253 1.00 74.75 165 GLN A C 1
ATOM 1344 O O . GLN A 1 165 ? 13.006 7.126 9.683 1.00 74.75 165 GLN A O 1
ATOM 1349 N N . HIS A 1 166 ? 12.362 8.506 11.330 1.00 55.47 166 HIS A N 1
ATOM 1350 C CA . HIS A 1 166 ? 13.642 8.503 12.034 1.00 55.47 166 HIS A CA 1
ATOM 1351 C C . HIS A 1 166 ? 13.519 7.629 13.290 1.00 55.47 166 HIS A C 1
ATOM 1353 O O . HIS A 1 166 ? 12.592 7.829 14.077 1.00 55.47 166 HIS A O 1
ATOM 1359 N N . ASP A 1 167 ? 14.443 6.671 13.414 1.00 52.31 167 ASP A N 1
ATOM 1360 C CA . ASP A 1 167 ? 14.719 5.737 14.514 1.00 52.31 167 ASP A CA 1
ATOM 1361 C C . ASP A 1 167 ? 13.532 5.278 15.380 1.00 52.31 167 ASP A C 1
ATOM 1363 O O . ASP A 1 167 ? 13.156 5.899 16.378 1.00 52.31 167 ASP A O 1
ATOM 1367 N N . ALA A 1 168 ? 13.023 4.081 15.076 1.00 48.03 168 ALA A N 1
ATOM 1368 C CA . ALA A 1 168 ? 12.225 3.303 16.015 1.00 48.03 168 ALA A CA 1
ATOM 1369 C C . ALA A 1 168 ? 13.144 2.648 17.064 1.00 48.03 168 ALA A C 1
ATOM 1371 O O . ALA A 1 168 ? 13.620 1.523 16.907 1.00 48.03 168 ALA A O 1
ATOM 1372 N N . LEU A 1 169 ? 13.389 3.349 18.173 1.00 45.75 169 LEU A N 1
ATOM 1373 C CA . LEU A 1 169 ? 13.907 2.731 19.394 1.00 45.75 169 LEU A CA 1
ATOM 1374 C C . LEU A 1 169 ? 12.799 1.850 19.988 1.00 45.75 169 LEU A C 1
ATOM 1376 O O . LEU A 1 169 ? 11.971 2.344 20.751 1.00 45.75 169 LEU A O 1
ATOM 1380 N N . SER A 1 170 ? 12.814 0.560 19.634 1.00 52.84 170 SER A N 1
ATOM 1381 C CA . SER A 1 170 ? 12.006 -0.580 20.131 1.00 52.84 170 SER A CA 1
ATOM 1382 C C . SER A 1 170 ? 11.095 -1.183 19.064 1.00 52.84 170 SER A C 1
ATOM 1384 O O . SER A 1 170 ? 10.452 -0.467 18.306 1.00 52.84 170 SER A O 1
ATOM 1386 N N . SER A 1 171 ? 11.002 -2.520 19.053 1.00 58.00 171 SER A N 1
ATOM 1387 C CA . SER A 1 171 ? 10.040 -3.265 18.233 1.00 58.00 171 SER A CA 1
ATOM 1388 C C . SER A 1 171 ? 8.618 -2.864 18.647 1.00 58.00 171 SER A C 1
ATOM 1390 O O . SER A 1 171 ? 8.191 -3.254 19.736 1.00 58.00 171 SER A O 1
ATOM 1392 N N . PRO A 1 172 ? 7.873 -2.092 17.839 1.00 63.22 172 PRO A N 1
ATOM 1393 C CA . PRO A 1 172 ? 6.543 -1.660 18.226 1.00 63.22 172 PRO A CA 1
ATOM 1394 C C . PRO A 1 172 ? 5.640 -2.885 18.239 1.00 63.22 172 PRO A C 1
ATOM 1396 O O . PRO A 1 172 ? 5.633 -3.672 17.283 1.00 63.22 172 PRO A O 1
ATOM 1399 N N . ALA A 1 173 ? 4.872 -3.062 19.312 1.00 60.78 173 ALA A N 1
ATOM 1400 C CA . ALA A 1 173 ? 3.741 -3.971 19.251 1.00 60.78 173 ALA A CA 1
ATOM 1401 C C . ALA A 1 173 ? 2.839 -3.518 18.093 1.00 60.78 173 ALA A C 1
ATOM 1403 O O . ALA A 1 173 ? 2.633 -2.316 17.903 1.00 60.78 173 ALA A O 1
ATOM 1404 N N . VAL A 1 174 ? 2.308 -4.464 17.315 1.00 59.88 174 VAL A N 1
ATOM 1405 C CA . VAL A 1 174 ? 1.179 -4.158 16.433 1.00 59.88 174 VAL A CA 1
ATOM 1406 C C . VAL A 1 174 ? 0.048 -3.773 17.376 1.00 59.88 174 VAL A C 1
ATOM 1408 O O . VAL A 1 174 ? -0.537 -4.635 18.027 1.00 59.88 174 VAL A O 1
ATOM 1411 N N . ALA A 1 175 ? -0.170 -2.472 17.567 1.00 56.03 175 ALA A N 1
ATOM 1412 C CA . ALA A 1 175 ? -1.232 -2.005 18.435 1.00 56.03 175 ALA A CA 1
ATOM 1413 C C . ALA A 1 175 ? -2.552 -2.525 17.855 1.00 56.03 175 ALA A C 1
ATOM 1415 O O . ALA A 1 175 ? -2.967 -2.098 16.777 1.00 56.03 175 ALA A O 1
ATOM 1416 N N . SER A 1 176 ? -3.178 -3.458 18.579 1.00 51.72 176 SER A N 1
ATOM 1417 C CA . SER A 1 176 ? -4.498 -4.027 18.276 1.00 51.72 176 SER A CA 1
ATOM 1418 C C . SER A 1 176 ? -5.606 -2.971 18.307 1.00 51.72 176 SER A C 1
ATOM 1420 O O . SER A 1 176 ? -6.742 -3.250 17.919 1.00 51.72 176 SER A O 1
ATOM 1422 N N . ASP A 1 177 ? -5.301 -1.774 18.801 1.00 53.94 177 ASP A N 1
ATOM 1423 C CA . ASP A 1 177 ? -6.255 -0.690 18.877 1.00 53.94 177 ASP A CA 1
ATOM 1424 C C . ASP A 1 177 ? -6.523 -0.137 17.477 1.00 53.94 177 ASP A C 1
ATOM 1426 O O . ASP A 1 177 ? -5.618 0.259 16.729 1.00 53.94 177 ASP A O 1
ATOM 1430 N N . SER A 1 178 ? -7.809 -0.156 17.125 1.00 64.00 178 SER A N 1
ATOM 1431 C CA . SER A 1 178 ? -8.352 0.455 15.920 1.00 64.00 178 SER A CA 1
ATOM 1432 C C . SER A 1 178 ? -7.879 1.903 15.865 1.00 64.00 178 SER A C 1
ATOM 1434 O O . SER A 1 178 ? -8.130 2.675 16.790 1.00 64.00 178 SER A O 1
ATOM 1436 N N . TRP A 1 179 ? -7.174 2.257 14.797 1.00 81.19 179 TRP A N 1
ATOM 1437 C CA . TRP A 1 179 ? -6.654 3.601 14.613 1.00 81.19 179 TRP A CA 1
ATOM 1438 C C . TRP A 1 179 ? -7.802 4.623 14.609 1.00 81.19 179 TRP A C 1
ATOM 1440 O O . TRP A 1 179 ? -8.808 4.411 13.932 1.00 81.19 179 TRP A O 1
ATOM 1450 N N . THR A 1 180 ? -7.680 5.714 15.364 1.00 82.38 180 THR A N 1
ATOM 1451 C CA . THR A 1 180 ? -8.727 6.745 15.449 1.00 82.38 180 THR A CA 1
ATOM 1452 C C . THR A 1 180 ? -8.368 7.919 14.551 1.00 82.38 180 THR A C 1
ATOM 1454 O O . THR A 1 180 ? -7.274 8.468 14.668 1.00 82.38 180 THR A O 1
ATOM 1457 N N . ILE A 1 181 ? -9.298 8.318 13.683 1.00 78.12 181 ILE A N 1
ATOM 1458 C CA . ILE A 1 181 ? -9.179 9.535 12.875 1.00 78.12 181 ILE A CA 1
ATOM 1459 C C . ILE A 1 181 ? -9.913 10.672 13.591 1.00 78.12 181 ILE A C 1
ATOM 1461 O O . ILE A 1 181 ? -11.070 10.515 13.977 1.00 78.12 181 ILE A O 1
ATOM 1465 N N . ASP A 1 182 ? -9.255 11.821 13.751 1.00 79.00 182 ASP A N 1
ATOM 1466 C CA . ASP A 1 182 ? -9.901 13.039 14.255 1.00 79.00 182 ASP A CA 1
ATOM 1467 C C . ASP A 1 182 ? -10.645 13.811 13.146 1.00 79.00 182 ASP A C 1
ATOM 1469 O O . ASP A 1 182 ? -10.452 13.590 11.950 1.00 79.00 182 ASP A O 1
ATOM 1473 N N . GLU A 1 183 ? -11.521 14.744 13.525 1.00 74.06 183 GLU A N 1
ATOM 1474 C CA . GLU A 1 183 ? -12.354 15.475 12.559 1.00 74.06 183 GLU A CA 1
ATOM 1475 C C . GLU A 1 183 ? -11.524 16.303 11.557 1.00 74.06 183 GLU A C 1
ATOM 1477 O O . GLU A 1 183 ? -11.899 16.438 10.388 1.00 74.06 183 GLU A O 1
ATOM 1482 N N . THR A 1 184 ? -10.354 16.798 11.973 1.00 75.12 184 THR A N 1
ATOM 1483 C CA . THR A 1 184 ? -9.455 17.573 11.106 1.00 75.12 184 THR A CA 1
ATOM 1484 C C . THR A 1 184 ? -8.742 16.714 10.062 1.00 75.12 184 THR A C 1
ATOM 1486 O O . THR A 1 184 ? -8.503 17.176 8.946 1.00 75.12 184 THR A O 1
ATOM 1489 N N . GLN A 1 185 ? -8.467 15.450 10.379 1.00 77.25 185 GLN A N 1
ATOM 1490 C CA . GLN A 1 185 ? -7.929 14.447 9.462 1.00 77.25 185 GLN A CA 1
ATOM 1491 C C . GLN A 1 185 ? -9.012 13.848 8.556 1.00 77.25 185 GLN A C 1
ATOM 1493 O O . GLN A 1 185 ? -8.733 13.454 7.419 1.00 77.25 185 GLN A O 1
ATOM 1498 N N . LEU A 1 186 ? -10.254 13.779 9.045 1.00 70.69 186 LEU A N 1
ATOM 1499 C CA . LEU A 1 186 ? -11.366 13.169 8.326 1.00 70.69 186 LEU A CA 1
ATOM 1500 C C . LEU A 1 186 ? -11.779 13.990 7.098 1.00 70.69 186 LEU A C 1
ATOM 1502 O O . LEU A 1 186 ? -12.104 13.410 6.067 1.00 70.69 186 LEU A O 1
ATOM 1506 N N . GLN A 1 187 ? -11.742 15.324 7.164 1.00 69.06 187 GLN A N 1
ATOM 1507 C CA . GLN A 1 187 ? -12.189 16.189 6.061 1.00 69.06 187 GLN A CA 1
ATOM 1508 C C . GLN A 1 187 ? -11.402 15.972 4.746 1.00 69.06 187 GLN A C 1
ATOM 1510 O O . GLN A 1 187 ? -12.032 15.687 3.720 1.00 69.06 187 GLN A O 1
ATOM 1515 N N . PRO A 1 188 ? -10.051 16.016 4.731 1.00 64.12 188 PRO A N 1
ATOM 1516 C CA . PRO A 1 188 ? -9.270 15.694 3.532 1.00 64.12 188 PRO A CA 1
ATOM 1517 C C . PRO A 1 188 ? -9.482 14.257 3.045 1.00 64.12 188 PRO A C 1
ATOM 1519 O O . PRO A 1 188 ? -9.504 14.004 1.839 1.00 64.12 188 PRO A O 1
ATOM 1522 N N . PHE A 1 189 ? -9.655 13.324 3.986 1.00 64.56 189 PHE A N 1
ATOM 1523 C CA . PHE A 1 189 ? -9.853 11.908 3.703 1.00 64.56 189 PHE A CA 1
ATOM 1524 C C . PHE A 1 189 ? -11.205 11.646 3.031 1.00 64.56 189 PHE A C 1
ATOM 1526 O O . PHE A 1 189 ? -11.254 11.014 1.981 1.00 64.56 189 PHE A O 1
ATOM 1533 N N . VAL A 1 190 ? -12.298 12.184 3.576 1.00 64.88 190 VAL A N 1
ATOM 1534 C CA . VAL A 1 190 ? -13.657 12.038 3.038 1.00 64.88 190 VAL A CA 1
ATOM 1535 C C . VAL A 1 190 ? -13.778 12.691 1.667 1.00 64.88 190 VAL A C 1
ATOM 1537 O O . VAL A 1 190 ? -14.454 12.142 0.800 1.00 64.88 190 VAL A O 1
ATOM 1540 N N . ALA A 1 191 ? -13.121 13.830 1.436 1.00 61.84 191 ALA A N 1
ATOM 1541 C CA . ALA A 1 191 ? -13.122 14.472 0.127 1.00 61.84 191 ALA A CA 1
ATOM 1542 C C . ALA A 1 191 ? -12.484 13.578 -0.949 1.00 61.84 191 ALA A C 1
ATOM 1544 O O . ALA A 1 191 ? -13.068 13.407 -2.017 1.00 61.84 191 ALA A O 1
ATOM 1545 N N . GLU A 1 192 ? -11.328 12.968 -0.669 1.00 64.50 192 GLU A N 1
ATOM 1546 C CA . GLU A 1 192 ? -10.670 12.068 -1.624 1.00 64.50 192 GLU A CA 1
ATOM 1547 C C . GLU A 1 192 ? -11.403 10.722 -1.734 1.00 64.50 192 GLU A C 1
ATOM 1549 O O . GLU A 1 192 ? -11.592 10.216 -2.838 1.00 64.50 192 GLU A O 1
ATOM 1554 N N . PHE A 1 193 ? -11.917 10.194 -0.619 1.00 59.66 193 PHE A N 1
ATOM 1555 C CA . PHE A 1 193 ? -12.713 8.968 -0.568 1.00 59.66 193 PHE A CA 1
ATOM 1556 C C . PHE A 1 193 ? -14.004 9.083 -1.392 1.00 59.66 193 PHE A C 1
ATOM 1558 O O . PHE A 1 193 ? -14.222 8.271 -2.288 1.00 59.66 193 PHE A O 1
ATOM 1565 N N . LYS A 1 194 ? -14.817 10.131 -1.180 1.00 55.97 194 LYS A N 1
ATOM 1566 C CA . LYS A 1 194 ? -16.049 10.399 -1.955 1.00 55.97 194 LYS A CA 1
ATOM 1567 C C . LYS A 1 194 ? -15.783 10.527 -3.450 1.00 55.97 194 LYS A C 1
ATOM 1569 O O . LYS A 1 194 ? -16.610 10.159 -4.275 1.00 55.97 194 LYS A O 1
ATOM 1574 N N . ARG A 1 195 ? -14.617 11.055 -3.813 1.00 55.34 195 ARG A N 1
ATOM 1575 C CA . ARG A 1 195 ? -14.217 11.244 -5.208 1.00 55.34 195 ARG A CA 1
ATOM 1576 C C . ARG A 1 195 ? -13.807 9.933 -5.883 1.00 55.34 195 ARG A C 1
ATOM 1578 O O . ARG A 1 195 ? -13.870 9.846 -7.106 1.00 55.34 195 ARG A O 1
ATOM 1585 N N . ILE A 1 196 ? -13.377 8.943 -5.098 1.00 52.59 196 ILE A N 1
ATOM 1586 C CA . ILE A 1 196 ? -13.007 7.600 -5.560 1.00 52.59 196 ILE A CA 1
ATOM 1587 C C . ILE A 1 196 ? -14.209 6.635 -5.496 1.00 52.59 196 ILE A C 1
ATOM 1589 O O . ILE A 1 196 ? -14.260 5.710 -6.302 1.00 52.59 196 ILE A O 1
ATOM 1593 N N . GLN A 1 197 ? -15.214 6.882 -4.639 1.00 51.34 197 GLN A N 1
ATOM 1594 C CA . GLN A 1 197 ? -16.488 6.130 -4.595 1.00 51.34 197 GLN A CA 1
ATOM 1595 C C . GLN A 1 197 ? -17.223 6.049 -5.943 1.00 51.34 197 GLN A C 1
ATOM 1597 O O . GLN A 1 197 ? -18.080 5.194 -6.117 1.00 51.34 197 GLN A O 1
ATOM 1602 N N . LEU A 1 198 ? -16.874 6.890 -6.918 1.00 47.12 198 LEU A N 1
ATOM 1603 C CA . LEU A 1 198 ? -17.475 6.848 -8.247 1.00 47.12 198 LEU A CA 1
ATOM 1604 C C . LEU A 1 198 ? -17.109 5.607 -9.093 1.00 47.12 198 LEU A C 1
ATOM 1606 O O . LEU A 1 198 ? -17.744 5.454 -10.127 1.00 47.12 198 LEU A O 1
ATOM 1610 N N . ASN A 1 199 ? -16.176 4.720 -8.692 1.00 50.41 199 ASN A N 1
ATOM 1611 C CA . ASN A 1 199 ? -15.837 3.510 -9.474 1.00 50.41 199 ASN A CA 1
ATOM 1612 C C . ASN A 1 199 ? -15.710 2.186 -8.674 1.00 50.41 199 ASN A C 1
ATOM 1614 O O . ASN A 1 199 ? -15.081 2.119 -7.614 1.00 50.41 199 ASN A O 1
ATOM 1618 N N . ASP A 1 200 ? -16.251 1.137 -9.311 1.00 51.84 200 ASP A N 1
ATOM 1619 C CA . ASP A 1 200 ? -16.032 -0.328 -9.287 1.00 51.84 200 ASP A CA 1
ATOM 1620 C C . ASP A 1 200 ? -16.104 -1.115 -7.967 1.00 51.84 200 ASP A C 1
ATOM 1622 O O . ASP A 1 200 ? -16.699 -2.191 -7.929 1.00 51.84 200 ASP A O 1
ATOM 1626 N N . ILE A 1 201 ? -15.567 -0.600 -6.865 1.00 49.97 201 ILE A N 1
ATOM 1627 C CA . ILE A 1 201 ? -15.510 -1.335 -5.583 1.00 49.97 201 ILE A CA 1
ATOM 1628 C C . ILE A 1 201 ? -16.877 -1.408 -4.946 1.00 49.97 201 ILE A C 1
ATOM 1630 O O . ILE A 1 201 ? -17.284 -2.458 -4.460 1.00 49.97 201 ILE A O 1
ATOM 1634 N N . GLU A 1 202 ? -17.588 -0.282 -4.983 1.00 51.94 202 GLU A N 1
ATOM 1635 C CA . GLU A 1 202 ? -18.972 -0.244 -4.566 1.00 51.94 202 GLU A CA 1
ATOM 1636 C C . GLU A 1 202 ? -19.783 -1.191 -5.442 1.00 51.94 202 GLU A C 1
ATOM 1638 O O . GLU A 1 202 ? -20.462 -2.023 -4.877 1.00 51.94 202 GLU A O 1
ATOM 1643 N N . ALA A 1 203 ? -19.676 -1.177 -6.775 1.00 49.59 203 ALA A N 1
ATOM 1644 C CA . ALA A 1 203 ? -20.461 -2.083 -7.625 1.00 49.59 203 ALA A CA 1
ATOM 1645 C C . ALA A 1 203 ? -20.237 -3.575 -7.286 1.00 49.59 203 ALA A C 1
ATOM 1647 O O . ALA A 1 203 ? -21.204 -4.321 -7.145 1.00 49.59 203 ALA A O 1
ATOM 1648 N N . ALA A 1 204 ? -18.988 -3.994 -7.054 1.00 51.88 204 ALA A N 1
ATOM 1649 C CA . ALA A 1 204 ? -18.664 -5.374 -6.682 1.00 51.88 204 ALA A CA 1
ATOM 1650 C C . ALA A 1 204 ? -19.065 -5.740 -5.232 1.00 51.88 204 ALA A C 1
ATOM 1652 O O . ALA A 1 204 ? -19.531 -6.854 -4.982 1.00 51.88 204 ALA A O 1
ATOM 1653 N N . LEU A 1 205 ? -18.935 -4.818 -4.266 1.00 51.75 205 LEU A N 1
ATOM 1654 C CA . LEU A 1 205 ? -19.437 -4.994 -2.889 1.00 51.75 205 LEU A CA 1
ATOM 1655 C C . LEU A 1 205 ? -20.979 -4.942 -2.821 1.00 51.75 205 LEU A C 1
ATOM 1657 O O . LEU A 1 205 ? -21.577 -5.698 -2.056 1.00 51.75 205 LEU A O 1
ATOM 1661 N N . TRP A 1 206 ? -21.616 -4.089 -3.634 1.00 47.97 206 TRP A N 1
ATOM 1662 C CA . TRP A 1 206 ? -23.069 -3.898 -3.772 1.00 47.97 206 TRP A CA 1
ATOM 1663 C C . TRP A 1 206 ? -23.743 -5.162 -4.308 1.00 47.97 206 TRP A C 1
ATOM 1665 O O . TRP A 1 206 ? -24.796 -5.540 -3.798 1.00 47.97 206 TRP A O 1
ATOM 1675 N N . GLU A 1 207 ? -23.152 -5.825 -5.308 1.00 48.47 207 GLU A N 1
ATOM 1676 C CA . GLU A 1 207 ? -23.705 -7.063 -5.874 1.00 48.47 207 GLU A CA 1
ATOM 1677 C C . GLU A 1 207 ? -23.513 -8.281 -4.960 1.00 48.47 207 GLU A C 1
ATOM 1679 O O . GLU A 1 207 ? -24.341 -9.192 -4.973 1.00 48.47 207 GLU A O 1
ATOM 1684 N N . SER A 1 208 ? -22.445 -8.308 -4.155 1.00 51.44 208 SER A N 1
ATOM 1685 C CA . SER A 1 208 ? -22.072 -9.501 -3.390 1.00 51.44 208 SER A CA 1
ATOM 1686 C C . SER A 1 208 ? -22.616 -9.531 -1.957 1.00 51.44 208 SER A C 1
ATOM 1688 O O . SER A 1 208 ? -23.075 -10.594 -1.533 1.00 51.44 208 SER A O 1
ATOM 1690 N N . ILE A 1 209 ? -22.588 -8.426 -1.183 1.00 57.09 209 ILE A N 1
ATOM 1691 C CA . ILE A 1 209 ? -22.989 -8.438 0.247 1.00 57.09 209 ILE A CA 1
ATOM 1692 C C . ILE A 1 209 ? -23.606 -7.100 0.730 1.00 57.09 209 ILE A C 1
ATOM 1694 O O . ILE A 1 209 ? -22.969 -6.338 1.466 1.00 57.09 209 ILE A O 1
ATOM 1698 N N . PRO A 1 210 ? -24.895 -6.835 0.440 1.00 53.62 210 PRO A N 1
ATOM 1699 C CA . PRO A 1 210 ? -25.570 -5.574 0.792 1.00 53.62 210 PRO A CA 1
ATOM 1700 C C . PRO A 1 210 ? -25.614 -5.272 2.302 1.00 53.62 210 PRO A C 1
ATOM 1702 O O . PRO A 1 210 ? -25.487 -4.127 2.726 1.00 53.62 210 PRO A O 1
ATOM 1705 N N . ASN A 1 211 ? -25.747 -6.308 3.137 1.00 54.84 211 ASN A N 1
ATOM 1706 C CA . ASN A 1 211 ? -25.969 -6.164 4.583 1.00 54.84 211 ASN A CA 1
ATOM 1707 C C . ASN A 1 211 ? -24.726 -5.697 5.364 1.00 54.84 211 ASN A C 1
ATOM 1709 O O . ASN A 1 211 ? -24.846 -5.208 6.486 1.00 54.84 211 ASN A O 1
ATOM 1713 N N . VAL A 1 212 ? -23.525 -5.875 4.804 1.00 55.19 212 VAL A N 1
ATOM 1714 C CA . VAL A 1 212 ? -22.265 -5.459 5.443 1.00 55.19 212 VAL A CA 1
ATOM 1715 C C . VAL A 1 212 ? -22.038 -3.954 5.251 1.00 55.19 212 VAL A C 1
ATOM 1717 O O . VAL A 1 212 ? -21.538 -3.286 6.155 1.00 55.19 212 VAL A O 1
ATOM 1720 N N . LEU A 1 213 ? -22.501 -3.385 4.133 1.00 53.47 213 LEU A N 1
ATOM 1721 C CA . LEU A 1 213 ? -22.394 -1.951 3.839 1.00 53.47 213 LEU A CA 1
ATOM 1722 C C . LEU A 1 213 ? -23.229 -1.081 4.786 1.00 53.47 213 LEU A C 1
ATOM 1724 O O . LEU A 1 213 ? -22.734 -0.054 5.255 1.00 53.47 213 LEU A O 1
ATOM 1728 N N . ASP A 1 214 ? -24.438 -1.528 5.143 1.00 52.72 214 ASP A N 1
ATOM 1729 C CA . ASP A 1 214 ? -25.314 -0.844 6.110 1.00 52.72 214 ASP A CA 1
ATOM 1730 C C . ASP A 1 214 ? -24.638 -0.633 7.476 1.00 52.72 214 ASP A C 1
ATOM 1732 O O . ASP A 1 214 ? -24.950 0.315 8.199 1.00 52.72 214 ASP A O 1
ATOM 1736 N N . ARG A 1 215 ? -23.679 -1.502 7.820 1.00 56.03 215 ARG A N 1
ATOM 1737 C CA . ARG A 1 215 ? -22.903 -1.429 9.060 1.00 56.03 215 ARG A CA 1
ATOM 1738 C C . ARG A 1 215 ? -21.663 -0.534 8.948 1.00 56.03 215 ARG A C 1
ATOM 1740 O O . ARG A 1 215 ? -21.275 0.059 9.949 1.00 56.03 215 ARG A O 1
ATOM 1747 N N . ILE A 1 216 ? -21.040 -0.451 7.770 1.00 50.66 216 ILE A N 1
ATOM 1748 C CA . ILE A 1 216 ? -19.704 0.151 7.577 1.00 50.66 216 ILE A CA 1
ATOM 1749 C C . ILE A 1 216 ? -19.775 1.607 7.079 1.00 50.66 216 ILE A C 1
ATOM 1751 O O . ILE A 1 216 ? -18.872 2.395 7.360 1.00 50.66 216 ILE A O 1
ATOM 1755 N N . HIS A 1 217 ? -20.850 2.005 6.384 1.00 54.34 217 HIS A N 1
ATOM 1756 C CA . HIS A 1 217 ? -21.007 3.370 5.858 1.00 54.34 217 HIS A CA 1
ATOM 1757 C C . HIS A 1 217 ? -22.428 3.955 6.054 1.00 54.34 217 HIS A C 1
ATOM 1759 O O . HIS A 1 217 ? -23.115 4.279 5.080 1.00 54.34 217 HIS A O 1
ATOM 1765 N N . PRO A 1 218 ? -22.883 4.184 7.303 1.00 52.50 218 PRO A N 1
ATOM 1766 C CA . PRO A 1 218 ? -24.269 4.578 7.602 1.00 52.50 218 PRO A CA 1
ATOM 1767 C C . PRO A 1 218 ? -24.701 5.926 6.986 1.00 52.50 218 PRO A C 1
ATOM 1769 O O . PRO A 1 218 ? -25.878 6.131 6.684 1.00 52.50 218 PRO A O 1
ATOM 1772 N N . ASN A 1 219 ? -23.756 6.838 6.732 1.00 47.56 219 ASN A N 1
ATOM 1773 C CA . ASN A 1 219 ? -24.024 8.174 6.178 1.00 47.56 219 ASN A CA 1
ATOM 1774 C C . ASN A 1 219 ? -24.331 8.187 4.664 1.00 47.56 219 ASN A C 1
ATOM 1776 O O . ASN A 1 219 ? -24.749 9.218 4.135 1.00 47.56 219 ASN A O 1
ATOM 1780 N N . LEU A 1 220 ? -24.161 7.065 3.954 1.00 48.62 220 LEU A N 1
ATOM 1781 C CA . LEU A 1 220 ? -24.463 6.966 2.517 1.00 48.62 220 LEU A CA 1
ATOM 1782 C C . LEU A 1 220 ? -25.960 6.755 2.225 1.00 48.62 220 LEU A C 1
ATOM 1784 O O . LEU A 1 220 ? -26.417 7.038 1.116 1.00 48.62 220 LEU A O 1
ATOM 1788 N N . ARG A 1 221 ? -26.759 6.370 3.231 1.00 44.75 221 ARG A N 1
ATOM 1789 C CA . ARG A 1 221 ? -28.219 6.190 3.108 1.00 44.75 221 ARG A CA 1
ATOM 1790 C C . ARG A 1 221 ? -28.935 7.475 2.683 1.00 44.75 221 ARG A C 1
ATOM 1792 O O . ARG A 1 221 ? -29.845 7.458 1.856 1.00 44.75 221 ARG A O 1
ATOM 1799 N N . SER A 1 222 ? -28.484 8.609 3.214 1.00 43.97 222 SER A N 1
ATOM 1800 C CA . SER A 1 222 ? -29.055 9.931 2.934 1.00 43.97 222 SER A CA 1
ATOM 1801 C C . SER A 1 222 ? -28.863 10.348 1.474 1.00 43.97 222 SER A C 1
ATOM 1803 O O . SER A 1 222 ? -29.746 10.986 0.898 1.00 43.97 222 SER A O 1
ATOM 1805 N N . HIS A 1 223 ? -27.746 9.942 0.859 1.00 41.41 223 HIS A N 1
ATOM 1806 C CA . HIS A 1 223 ? -27.460 10.191 -0.555 1.00 41.41 223 HIS A CA 1
ATOM 1807 C C . HIS A 1 223 ? -28.304 9.307 -1.488 1.00 41.41 223 HIS A C 1
ATOM 1809 O O . HIS A 1 223 ? -28.717 9.775 -2.545 1.00 41.41 223 HIS A O 1
ATOM 1815 N N . GLN A 1 224 ? -28.637 8.072 -1.094 1.00 43.16 224 GLN A N 1
ATOM 1816 C CA . GLN A 1 224 ? -29.508 7.190 -1.883 1.00 43.16 224 GLN A CA 1
ATOM 1817 C C . GLN A 1 224 ? -30.979 7.604 -1.869 1.00 43.16 224 GLN A C 1
ATOM 1819 O O . GLN A 1 224 ? -31.621 7.556 -2.913 1.00 43.16 224 GLN A O 1
ATOM 1824 N N . ILE A 1 225 ? -31.518 8.048 -0.727 1.00 46.50 225 ILE A N 1
ATOM 1825 C CA . ILE A 1 225 ? -32.898 8.564 -0.682 1.00 46.50 225 ILE A CA 1
ATOM 1826 C C . ILE A 1 225 ? -33.016 9.768 -1.618 1.00 46.50 225 ILE A C 1
ATOM 1828 O O . ILE A 1 225 ? -33.957 9.858 -2.399 1.00 46.50 225 ILE A O 1
ATOM 1832 N N . SER A 1 226 ? -32.026 10.660 -1.599 1.00 41.44 226 SER A N 1
ATOM 1833 C CA . SER A 1 226 ? -32.027 11.839 -2.463 1.00 41.44 226 SER A CA 1
ATOM 1834 C C . SER A 1 226 ? -31.766 11.509 -3.941 1.00 41.44 226 SER A C 1
ATOM 1836 O O . SER A 1 226 ? -32.421 12.098 -4.792 1.00 41.44 226 SER A O 1
ATOM 1838 N N . ALA A 1 227 ? -30.909 10.537 -4.274 1.00 42.25 227 ALA A N 1
ATOM 1839 C CA . ALA A 1 227 ? -30.670 10.119 -5.662 1.00 42.25 227 ALA A CA 1
ATOM 1840 C C . ALA A 1 227 ? -31.816 9.273 -6.260 1.00 42.25 227 ALA A C 1
ATOM 1842 O O . ALA A 1 227 ? -32.193 9.479 -7.412 1.00 42.25 227 ALA A O 1
ATOM 1843 N N . GLY A 1 228 ? -32.414 8.368 -5.477 1.00 37.09 228 GLY A N 1
ATOM 1844 C CA . GLY A 1 228 ? -33.560 7.545 -5.882 1.00 37.09 228 GLY A CA 1
ATOM 1845 C C . GLY A 1 228 ? -34.865 8.337 -6.019 1.00 37.09 228 GLY A C 1
ATOM 1846 O O . GLY A 1 228 ? -35.697 8.024 -6.867 1.00 37.09 228 GLY A O 1
ATOM 1847 N N . LEU A 1 229 ? -35.033 9.413 -5.241 1.00 37.41 229 LEU A N 1
ATOM 1848 C CA . LEU A 1 229 ? -36.136 10.364 -5.428 1.00 37.41 229 LEU A CA 1
ATOM 1849 C C . LEU A 1 229 ? -36.002 11.174 -6.727 1.00 37.41 229 LEU A C 1
ATOM 1851 O O . LEU A 1 229 ? -37.017 11.557 -7.300 1.00 37.41 229 LEU A O 1
ATOM 1855 N N . VAL A 1 230 ? -34.776 11.417 -7.205 1.00 41.69 230 VAL A N 1
ATOM 1856 C CA . VAL A 1 230 ? -34.523 12.147 -8.461 1.00 41.69 230 VAL A CA 1
ATOM 1857 C C . VAL A 1 230 ? -34.735 11.252 -9.687 1.00 41.69 230 VAL A C 1
ATOM 1859 O O . VAL A 1 230 ? -35.252 11.726 -10.695 1.00 41.69 230 VAL A O 1
ATOM 1862 N N . SER A 1 231 ? -34.404 9.959 -9.611 1.00 40.94 231 SER A N 1
ATOM 1863 C CA . SER A 1 231 ? -34.630 9.008 -10.712 1.00 40.94 231 SER A CA 1
ATOM 1864 C C . SER A 1 231 ? -36.069 8.487 -10.803 1.00 40.94 231 SER A C 1
ATOM 1866 O O . SER A 1 231 ? -36.491 8.075 -11.876 1.00 40.94 231 SER A O 1
ATOM 1868 N N . GLY A 1 232 ? -36.846 8.541 -9.715 1.00 35.34 232 GLY A N 1
ATOM 1869 C CA . GLY A 1 232 ? -38.276 8.200 -9.704 1.00 35.34 232 GLY A CA 1
ATOM 1870 C C . GLY A 1 232 ? -39.220 9.319 -10.171 1.00 35.34 232 GLY A C 1
ATOM 1871 O O . GLY A 1 232 ? -40.435 9.138 -10.122 1.00 35.34 232 GLY A O 1
ATOM 1872 N N . GLN A 1 233 ? -38.683 10.476 -10.577 1.00 39.44 233 GLN A N 1
ATOM 1873 C CA . GLN A 1 233 ? -39.442 11.625 -11.095 1.00 39.44 233 GLN A CA 1
ATOM 1874 C C . GLN A 1 233 ? -39.209 11.901 -12.595 1.00 39.44 233 GLN A C 1
ATOM 1876 O O . GLN A 1 233 ? -39.640 12.950 -13.080 1.00 39.44 233 GLN A O 1
ATOM 1881 N N . GLN A 1 234 ? -38.557 10.989 -13.329 1.00 36.06 234 GLN A N 1
ATOM 1882 C CA . GLN A 1 234 ? -38.410 11.057 -14.792 1.00 36.06 234 GLN A CA 1
ATOM 1883 C C . GLN A 1 234 ? -39.255 10.006 -15.506 1.00 36.06 234 GLN A C 1
ATOM 1885 O O . GLN A 1 234 ? -39.290 8.851 -15.027 1.00 36.06 234 GLN A O 1
#

Foldseek 3Di:
DFFLVVVLVVQQVCQVVPPLKWKKKWAQLLDPLCLVVLCCPQPVPWDKDFLCVPHPCVVVSSSGTMITTDHPSRSSSVSVCSQSVRQMKMFMFSDDNVVVSLLVNLQLWAAEPVRAIARAPCSGLQLVVLLVVQDDLVRNCVNPVGTAWMWGDHPPHSDIDIDGDDDDPDDDDSPSDHHYDYPSSVVSNVVVVVVRVVDDNCVVCVVRPVPVCCRHPVPCVVVCVVVVVVVVVD

pLDDT: mean 78.01, std 17.36, range [35.34, 97.81]

Nearest PDB structures (foldseek):
  1oo0-assembly1_B  TM=4.238E-01  e=7.678E+00  Drosophila melanogaster
  7a01-assembly1_K2  TM=3.386E-01  e=3.597E+00  Oryctolagus cuniculus
  4ckb-assembly2_A  TM=2.864E-01  e=7.678E+00  Orthopoxvirus vaccinia

Sequence (234 aa):
MLKESQLRPALLEHLEQAGGESLFALVDGTANSGALYELFRYAPDAEYHPLFLGTEHEPCLPHSPYVVMIDSTHQDFMHRCSDTHLGIAWFTSPYSLNRQVDFWQNRLYCRLPEGSTMLCRFWNGHILNRYLAALSAEQHRAFLPLTNNVFTPVRGERLWHHHAQHDALSSPAVASDSWTIDETQLQPFVAEFKRIQLNDIEAALWESIPNVLDRIHPNLRSHQISAGLVSGQQ

Secondary structure (DSSP, 8-state):
-EEHHHHHHHHHHHHHT-SS-EEEEEE--SSSSSHHHHHHHH-TTSEEEETTTTSTTGGGGGG--EEEEE-TT-HHHHHHHHHHT-SEEEEEESS-HHHHHHHHHTTSEEE-TTS-EEE--TTSHHHHHHHHHHS-HHHHHHHSTT-SEEEEEPTTSSEEEEEEPP---S------SPEEPPHHHHHHHHHHHHHHTTSSHHHHHHHH-HHHHHHH-GGGHHHHHHHHHHHTT-

Mean predicted aligned error: 9.76 Å